Protein AF-A0A1E5G5D7-F1 (afdb_monomer_lite)

Structure (mmCIF, N/CA/C/O backbone):
data_AF-A0A1E5G5D7-F1
#
_entry.id   AF-A0A1E5G5D7-F1
#
loop_
_atom_site.group_PDB
_atom_site.id
_atom_site.type_symbol
_atom_site.label_atom_id
_atom_site.label_alt_id
_atom_site.label_comp_id
_atom_site.label_asym_id
_atom_site.label_entity_id
_atom_site.label_seq_id
_atom_site.pdbx_PDB_ins_code
_atom_site.Cartn_x
_atom_site.Cartn_y
_atom_site.Cartn_z
_atom_site.occupancy
_atom_site.B_iso_or_equiv
_atom_site.auth_seq_id
_atom_site.auth_comp_id
_atom_site.auth_asym_id
_atom_site.auth_atom_id
_atom_site.pdbx_PDB_model_num
ATOM 1 N N . MET A 1 1 ? 44.775 20.671 -14.221 1.00 39.81 1 MET A N 1
ATOM 2 C CA . MET A 1 1 ? 43.773 19.790 -13.582 1.00 39.81 1 MET A CA 1
ATOM 3 C C . MET A 1 1 ? 43.757 18.475 -14.358 1.00 39.81 1 MET A C 1
ATOM 5 O O . MET A 1 1 ? 43.140 18.410 -15.409 1.00 39.81 1 MET A O 1
ATOM 9 N N . ASN A 1 2 ? 44.552 17.483 -13.936 1.00 41.94 2 ASN A N 1
ATOM 10 C CA . ASN A 1 2 ? 44.702 16.217 -14.667 1.00 41.94 2 ASN A CA 1
ATOM 11 C C . ASN A 1 2 ? 43.523 15.296 -14.350 1.00 41.94 2 ASN A C 1
ATOM 13 O O . ASN A 1 2 ? 43.434 14.742 -13.256 1.00 41.94 2 ASN A O 1
ATOM 17 N N . MET A 1 3 ? 42.621 15.145 -15.315 1.00 48.69 3 MET A N 1
ATOM 18 C CA . MET A 1 3 ? 41.513 14.203 -15.243 1.00 48.69 3 MET A CA 1
ATOM 19 C C . MET A 1 3 ? 42.092 12.781 -15.326 1.00 48.69 3 MET A C 1
ATOM 21 O O . MET A 1 3 ? 42.521 12.341 -16.391 1.00 48.69 3 MET A O 1
ATOM 25 N N . LYS A 1 4 ? 42.181 12.068 -14.193 1.00 53.34 4 LYS A N 1
ATOM 26 C CA . LYS A 1 4 ? 42.566 10.646 -14.167 1.00 53.34 4 LYS A CA 1
ATOM 27 C C . LYS A 1 4 ? 41.433 9.831 -14.788 1.00 53.34 4 LYS A C 1
ATOM 29 O O . LYS A 1 4 ? 40.500 9.424 -14.103 1.00 53.34 4 LYS A O 1
ATOM 34 N N . ILE A 1 5 ? 41.513 9.615 -16.096 1.00 64.38 5 ILE A N 1
ATOM 35 C CA . ILE A 1 5 ? 40.610 8.720 -16.819 1.00 64.38 5 ILE A CA 1
ATOM 36 C C . ILE A 1 5 ? 40.886 7.296 -16.323 1.00 64.38 5 ILE A C 1
ATOM 38 O O . ILE A 1 5 ? 42.022 6.819 -16.364 1.00 64.38 5 ILE A O 1
ATOM 42 N N . SER A 1 6 ? 39.858 6.631 -15.795 1.00 74.31 6 SER A N 1
ATOM 43 C CA . SER A 1 6 ? 39.990 5.265 -15.286 1.00 74.31 6 SER A CA 1
ATOM 44 C C . SER A 1 6 ? 40.328 4.302 -16.432 1.00 74.31 6 SER A C 1
ATOM 46 O O . SER A 1 6 ? 39.871 4.488 -17.562 1.00 74.31 6 SER A O 1
ATOM 48 N N . ARG A 1 7 ? 41.108 3.246 -16.163 1.00 74.69 7 ARG A N 1
ATOM 49 C CA . ARG A 1 7 ? 41.471 2.238 -17.181 1.00 74.69 7 ARG A CA 1
ATOM 50 C C . ARG A 1 7 ? 40.237 1.649 -17.878 1.00 74.69 7 ARG A C 1
ATOM 52 O O . ARG A 1 7 ? 40.261 1.469 -19.088 1.00 74.69 7 ARG A O 1
ATOM 59 N N . HIS A 1 8 ? 39.140 1.441 -17.148 1.00 70.50 8 HIS A N 1
ATOM 60 C CA . HIS A 1 8 ? 37.871 0.957 -17.702 1.00 70.50 8 HIS A CA 1
ATOM 61 C C . HIS A 1 8 ? 37.238 1.939 -18.696 1.00 70.50 8 HIS A C 1
ATOM 63 O O . HIS A 1 8 ? 36.702 1.515 -19.716 1.00 70.50 8 HIS A O 1
ATOM 69 N N . THR A 1 9 ? 37.360 3.244 -18.448 1.00 73.88 9 THR A N 1
ATOM 70 C CA . THR A 1 9 ? 36.893 4.291 -19.367 1.00 73.88 9 THR A CA 1
ATOM 71 C C . THR A 1 9 ? 37.724 4.315 -20.652 1.00 73.88 9 THR A C 1
ATOM 73 O O . THR A 1 9 ? 37.160 4.442 -21.734 1.00 73.88 9 THR A O 1
ATOM 76 N N . VAL A 1 10 ? 39.048 4.129 -20.558 1.00 81.00 10 VAL A N 1
ATOM 77 C CA . VAL A 1 10 ? 39.929 4.045 -21.739 1.00 81.00 10 VAL A CA 1
ATOM 78 C C . VAL A 1 10 ? 39.590 2.822 -22.590 1.00 81.00 10 VAL A C 1
ATOM 80 O O . VAL A 1 10 ? 39.447 2.956 -23.803 1.00 81.00 10 VAL A O 1
ATOM 83 N N . TYR A 1 11 ? 39.412 1.651 -21.967 1.00 78.25 11 TYR A N 1
ATOM 84 C CA . TYR A 1 11 ? 39.031 0.440 -22.695 1.00 78.25 11 TYR A CA 1
ATOM 85 C C . TYR A 1 11 ? 37.680 0.605 -23.387 1.00 78.25 11 TYR A C 1
ATOM 87 O O . TYR A 1 11 ? 37.593 0.325 -24.571 1.00 78.25 11 TYR A O 1
ATOM 95 N N . PHE A 1 12 ? 36.667 1.136 -22.701 1.00 74.38 12 PHE A N 1
ATOM 96 C CA . PHE A 1 12 ? 35.344 1.367 -23.284 1.00 74.38 12 PHE A CA 1
ATOM 97 C C . PHE A 1 12 ? 35.378 2.307 -24.502 1.00 74.38 12 PHE A C 1
ATOM 99 O O . PHE A 1 12 ? 34.800 1.993 -25.542 1.00 74.38 12 PHE A O 1
ATOM 106 N N . ILE A 1 13 ? 36.106 3.427 -24.403 1.00 78.81 13 ILE A N 1
ATOM 107 C CA . ILE A 1 13 ? 36.279 4.374 -25.517 1.00 78.81 13 ILE A CA 1
ATOM 108 C C . ILE A 1 13 ? 37.005 3.703 -26.691 1.00 78.81 13 ILE A C 1
ATOM 110 O O . ILE A 1 13 ? 36.590 3.862 -27.838 1.00 78.81 13 ILE A O 1
ATOM 114 N N . ALA A 1 14 ? 38.054 2.921 -26.420 1.00 83.44 14 ALA A N 1
ATOM 115 C CA . ALA A 1 14 ? 38.781 2.193 -27.455 1.00 83.44 14 ALA A CA 1
ATOM 116 C C . ALA A 1 14 ? 37.883 1.175 -28.181 1.00 83.44 14 ALA A C 1
ATOM 118 O O . ALA A 1 14 ? 37.929 1.099 -29.408 1.00 83.44 14 ALA A O 1
ATOM 119 N N . THR A 1 15 ? 37.016 0.449 -27.466 1.00 78.44 15 THR A N 1
ATOM 120 C CA . THR A 1 15 ? 36.079 -0.502 -28.087 1.00 78.44 15 THR A CA 1
ATOM 121 C C . THR A 1 15 ? 35.075 0.199 -29.002 1.00 78.44 15 THR A C 1
ATOM 123 O O . THR A 1 15 ? 34.799 -0.292 -30.095 1.00 78.44 15 THR A O 1
ATOM 126 N N . ILE A 1 16 ? 34.559 1.365 -28.591 1.00 77.69 16 ILE A N 1
ATOM 127 C CA . ILE A 1 16 ? 33.643 2.170 -29.414 1.00 77.69 16 ILE A CA 1
ATOM 128 C C . ILE A 1 16 ? 34.343 2.654 -30.688 1.00 77.69 16 ILE A C 1
ATOM 130 O O . ILE A 1 16 ? 33.783 2.533 -31.776 1.00 77.69 16 ILE A O 1
ATOM 134 N N . LEU A 1 17 ? 35.576 3.158 -30.577 1.00 81.56 17 LEU A N 1
ATOM 135 C CA . LEU A 1 17 ? 36.346 3.626 -31.734 1.00 81.56 17 LEU A CA 1
ATOM 136 C C . LEU A 1 17 ? 36.628 2.500 -32.738 1.00 81.56 17 LEU A C 1
ATOM 138 O O . LEU A 1 17 ? 36.523 2.718 -33.944 1.00 81.56 17 LEU A O 1
ATOM 142 N N . VAL A 1 18 ? 36.926 1.292 -32.253 1.00 84.81 18 VAL A N 1
ATOM 143 C CA . VAL A 1 18 ? 37.121 0.108 -33.104 1.00 84.81 18 VAL A CA 1
ATOM 144 C C . VAL A 1 18 ? 35.822 -0.291 -33.810 1.00 84.81 18 VAL A C 1
ATOM 146 O O . VAL A 1 18 ? 35.844 -0.546 -35.010 1.00 84.81 18 VAL A O 1
ATOM 149 N N . LEU A 1 19 ? 34.683 -0.282 -33.112 1.00 78.62 19 LEU A N 1
ATOM 150 C CA . LEU A 1 19 ? 33.368 -0.552 -33.711 1.00 78.62 19 LEU A CA 1
ATOM 151 C C . LEU A 1 19 ? 33.022 0.450 -34.820 1.00 78.62 19 LEU A C 1
ATOM 153 O O . LEU A 1 19 ? 32.600 0.046 -35.902 1.00 78.62 19 LEU A O 1
ATOM 157 N N . ILE A 1 20 ? 33.255 1.743 -34.584 1.00 80.12 20 ILE A N 1
ATOM 158 C CA . ILE A 1 20 ? 33.035 2.794 -35.588 1.00 80.12 20 ILE A CA 1
ATOM 159 C C . ILE A 1 20 ? 33.950 2.583 -36.802 1.00 80.12 20 ILE A C 1
ATOM 161 O O . ILE A 1 20 ? 33.486 2.664 -37.938 1.00 80.12 20 ILE A O 1
ATOM 165 N N . ALA A 1 21 ? 35.231 2.265 -36.585 1.00 81.06 21 ALA A N 1
ATOM 166 C CA . ALA A 1 21 ? 36.174 1.999 -37.670 1.00 81.06 21 ALA A CA 1
ATOM 167 C C . ALA A 1 21 ? 35.762 0.782 -38.517 1.00 81.06 21 ALA A C 1
ATOM 169 O O . ALA A 1 21 ? 35.840 0.843 -39.741 1.00 81.06 21 ALA A O 1
ATOM 170 N N . ILE A 1 22 ? 35.267 -0.290 -37.889 1.00 80.06 22 ILE A N 1
ATOM 171 C CA . ILE A 1 22 ? 34.754 -1.480 -38.588 1.00 80.06 22 ILE A CA 1
ATOM 172 C C . ILE A 1 22 ? 33.538 -1.125 -39.454 1.00 80.06 22 ILE A C 1
ATOM 174 O O . ILE A 1 22 ? 33.475 -1.544 -40.607 1.00 80.06 22 ILE A O 1
ATOM 178 N N . ILE A 1 23 ? 32.603 -0.320 -38.938 1.00 73.69 23 ILE A N 1
ATOM 179 C CA . ILE A 1 23 ? 31.417 0.127 -39.690 1.00 73.69 23 ILE A CA 1
ATOM 180 C C . ILE A 1 23 ? 31.827 0.983 -40.899 1.00 73.69 23 ILE A C 1
ATOM 182 O O . ILE A 1 23 ? 31.313 0.789 -42.000 1.00 73.69 23 ILE A O 1
ATOM 186 N N . LEU A 1 24 ? 32.781 1.904 -40.721 1.00 77.00 24 LEU A N 1
ATOM 187 C CA . LEU A 1 24 ? 33.292 2.745 -41.809 1.00 77.00 24 LEU A CA 1
ATOM 188 C C . LEU A 1 24 ? 34.036 1.928 -42.874 1.00 77.00 24 LEU A C 1
ATOM 190 O O . LEU A 1 24 ? 33.841 2.163 -44.063 1.00 77.00 24 LEU A O 1
ATOM 194 N N . LEU A 1 25 ? 34.850 0.951 -42.466 1.00 76.88 25 LEU A N 1
ATOM 195 C CA . LEU A 1 25 ? 35.544 0.049 -43.389 1.00 76.88 25 LEU A CA 1
ATOM 196 C C . LEU A 1 25 ? 34.564 -0.837 -44.162 1.00 76.88 25 LEU A C 1
ATOM 198 O O . LEU A 1 25 ? 34.729 -1.015 -45.367 1.00 76.88 25 LEU A O 1
ATOM 202 N N . ALA A 1 26 ? 33.516 -1.337 -43.502 1.00 71.69 26 ALA A N 1
ATOM 203 C CA . ALA A 1 26 ? 32.460 -2.089 -44.167 1.00 71.69 26 ALA A CA 1
ATOM 204 C C . ALA A 1 26 ? 31.761 -1.236 -45.239 1.00 71.69 26 ALA A C 1
ATOM 206 O O . ALA A 1 26 ? 31.558 -1.703 -46.354 1.00 71.69 26 ALA A O 1
ATOM 207 N N . LYS A 1 27 ? 31.491 0.041 -44.953 1.00 71.25 27 LYS A N 1
ATOM 208 C CA . LYS A 1 27 ? 30.897 0.967 -45.927 1.00 71.25 27 LYS A CA 1
ATOM 209 C C . LYS A 1 27 ? 31.791 1.237 -47.148 1.00 71.25 27 LYS A C 1
ATOM 211 O O . LYS A 1 27 ? 31.280 1.526 -48.219 1.00 71.25 27 LYS A O 1
ATOM 216 N N . ILE A 1 28 ? 33.117 1.171 -46.998 1.00 76.56 28 ILE A N 1
ATOM 217 C CA . ILE A 1 28 ? 34.070 1.403 -48.100 1.00 76.56 28 ILE A CA 1
ATOM 218 C C . ILE A 1 28 ? 34.234 0.158 -48.987 1.00 76.56 28 ILE A C 1
ATOM 220 O O . ILE A 1 28 ? 34.530 0.287 -50.173 1.00 76.56 28 ILE A O 1
ATOM 224 N N . HIS A 1 29 ? 34.105 -1.046 -48.423 1.00 74.88 29 HIS A N 1
ATOM 225 C CA . HIS A 1 29 ? 34.376 -2.304 -49.133 1.00 74.88 29 HIS A CA 1
ATOM 226 C C . HIS A 1 29 ? 33.138 -3.062 -49.616 1.00 74.88 29 HIS A C 1
ATOM 228 O O . HIS A 1 29 ? 33.273 -3.902 -50.504 1.00 74.88 29 HIS A O 1
ATOM 234 N N . PHE A 1 30 ? 31.958 -2.797 -49.058 1.00 69.44 30 PHE A N 1
ATOM 235 C CA . PHE A 1 30 ? 30.717 -3.453 -49.460 1.00 69.44 30 PHE A CA 1
ATOM 236 C C . PHE A 1 30 ? 29.830 -2.520 -50.293 1.00 69.44 30 PHE A C 1
ATOM 238 O O . PHE A 1 30 ? 29.808 -1.315 -50.063 1.00 69.44 30 PHE A O 1
ATOM 245 N N . ASP A 1 31 ? 29.096 -3.097 -51.249 1.00 73.00 31 ASP A N 1
ATOM 246 C CA . ASP A 1 31 ? 28.125 -2.395 -52.100 1.00 73.00 31 ASP A CA 1
ATOM 247 C C . ASP A 1 31 ? 27.044 -1.689 -51.255 1.00 73.00 31 ASP A C 1
ATOM 249 O O . ASP A 1 31 ? 26.727 -2.143 -50.146 1.00 73.00 31 ASP A O 1
ATOM 253 N N . ASP A 1 32 ? 26.448 -0.611 -51.775 1.00 73.25 32 ASP A N 1
ATOM 254 C CA . ASP A 1 32 ? 25.523 0.264 -51.031 1.00 73.25 32 ASP A CA 1
ATOM 255 C C . ASP A 1 32 ? 24.367 -0.534 -50.396 1.00 73.25 32 ASP A C 1
ATOM 257 O O . ASP A 1 32 ? 23.967 -0.280 -49.258 1.00 73.25 32 ASP A O 1
ATOM 261 N N . THR A 1 33 ? 23.912 -1.592 -51.078 1.00 73.31 33 THR A N 1
ATOM 262 C CA . THR A 1 33 ? 22.857 -2.502 -50.596 1.00 73.31 33 THR A CA 1
ATOM 263 C C . THR A 1 33 ? 23.262 -3.279 -49.336 1.00 73.31 33 THR A C 1
ATOM 265 O O . THR A 1 33 ? 22.456 -3.468 -48.423 1.00 73.31 33 THR A O 1
ATOM 268 N N . ILE A 1 34 ? 24.515 -3.732 -49.244 1.00 75.69 34 ILE A N 1
ATOM 269 C CA . ILE A 1 34 ? 25.013 -4.478 -48.079 1.00 75.69 34 ILE A CA 1
ATOM 270 C C . ILE A 1 34 ? 25.221 -3.523 -46.898 1.00 75.69 34 ILE A C 1
ATOM 272 O O . ILE A 1 34 ? 24.909 -3.879 -45.759 1.00 75.69 34 ILE A O 1
ATOM 276 N N . SER A 1 35 ? 25.694 -2.299 -47.156 1.00 73.75 35 SER A N 1
ATOM 277 C CA . SER A 1 35 ? 25.827 -1.271 -46.118 1.00 73.75 35 SER A CA 1
ATOM 278 C C . SER A 1 35 ? 24.465 -0.840 -45.555 1.00 73.75 35 SER A C 1
ATOM 280 O O . SER A 1 35 ? 24.339 -0.618 -44.345 1.00 73.75 35 SER A O 1
ATOM 282 N N . GLU A 1 36 ? 23.440 -0.722 -46.400 1.00 79.00 36 GLU A N 1
ATOM 283 C CA . GLU A 1 36 ? 22.074 -0.393 -45.982 1.00 79.00 36 GLU A CA 1
ATOM 284 C C . GLU A 1 36 ? 21.475 -1.517 -45.129 1.00 79.00 36 GLU A C 1
ATOM 286 O O . GLU A 1 36 ? 20.994 -1.275 -44.019 1.00 79.00 36 GLU A O 1
ATOM 291 N N . LEU A 1 37 ? 21.614 -2.768 -45.576 1.00 78.69 37 LEU A N 1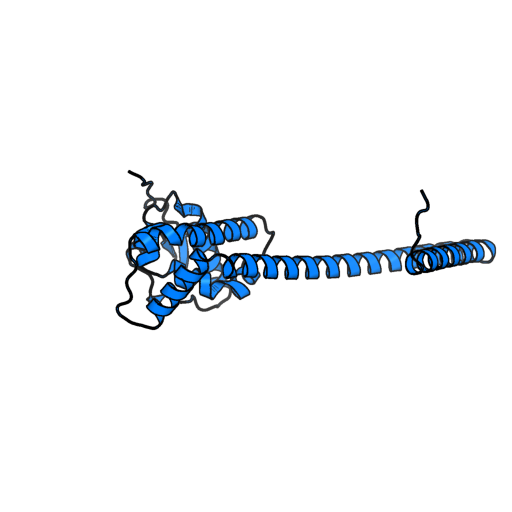
ATOM 292 C CA . LEU A 1 37 ? 21.171 -3.940 -44.824 1.00 78.69 37 LEU A CA 1
ATOM 293 C C . LEU A 1 37 ? 21.885 -4.056 -43.465 1.00 78.69 37 LEU A C 1
ATOM 295 O O . LEU A 1 37 ? 21.241 -4.316 -42.447 1.00 78.69 37 LEU A O 1
ATOM 299 N N . ALA A 1 38 ? 23.193 -3.785 -43.411 1.00 76.56 38 ALA A N 1
ATOM 300 C CA . ALA A 1 38 ? 23.955 -3.745 -42.162 1.00 76.56 38 ALA A CA 1
ATOM 301 C C . ALA A 1 38 ? 23.475 -2.631 -41.214 1.00 76.56 38 ALA A C 1
ATOM 303 O O . ALA A 1 38 ? 23.397 -2.837 -39.999 1.00 76.56 38 ALA A O 1
ATOM 304 N N . THR A 1 39 ? 23.107 -1.467 -41.755 1.00 82.25 39 THR A N 1
ATOM 305 C CA . THR A 1 39 ? 22.564 -0.344 -40.975 1.00 82.25 39 THR A CA 1
ATOM 306 C C . THR A 1 39 ? 21.209 -0.701 -40.370 1.00 82.25 39 THR A C 1
ATOM 308 O O . THR A 1 39 ? 21.000 -0.500 -39.173 1.00 82.25 39 THR A O 1
ATOM 311 N N . ILE A 1 40 ? 20.317 -1.298 -41.165 1.00 82.94 40 ILE A N 1
ATOM 312 C CA . ILE A 1 40 ? 18.995 -1.748 -40.714 1.00 82.94 40 ILE A CA 1
ATOM 313 C C . ILE A 1 40 ? 19.135 -2.805 -39.615 1.00 82.94 40 ILE A C 1
ATOM 315 O O . ILE A 1 40 ? 18.512 -2.682 -38.561 1.00 82.94 40 ILE A O 1
ATOM 319 N N . LEU A 1 41 ? 19.992 -3.812 -39.816 1.00 77.50 41 LEU A N 1
ATOM 320 C CA . LEU A 1 41 ? 20.250 -4.837 -38.803 1.00 77.50 41 LEU A CA 1
ATOM 321 C C . LEU A 1 41 ? 20.792 -4.220 -37.511 1.00 77.50 41 LEU A C 1
ATOM 323 O O . LEU A 1 41 ? 20.306 -4.541 -36.428 1.00 77.50 41 LEU A O 1
ATOM 327 N N . THR A 1 42 ? 21.745 -3.292 -37.613 1.00 83.75 42 THR A N 1
ATOM 328 C CA . THR A 1 42 ? 22.311 -2.595 -36.449 1.00 83.75 42 THR A CA 1
ATOM 329 C C . THR A 1 42 ? 21.243 -1.804 -35.694 1.00 83.75 42 THR A C 1
ATOM 331 O O . THR A 1 42 ? 21.182 -1.878 -34.467 1.00 83.75 42 THR A O 1
ATOM 334 N N . ALA A 1 43 ? 20.362 -1.094 -36.403 1.00 85.94 43 ALA A N 1
ATOM 335 C CA . ALA A 1 43 ? 19.254 -0.357 -35.800 1.00 85.94 43 ALA A CA 1
ATOM 336 C C . ALA A 1 43 ? 18.252 -1.288 -35.094 1.00 85.94 43 ALA A C 1
ATOM 338 O O . ALA A 1 43 ? 17.810 -0.982 -33.987 1.00 85.94 43 ALA A O 1
ATOM 339 N N . LEU A 1 44 ? 17.942 -2.450 -35.681 1.00 84.44 44 LEU A N 1
ATOM 340 C CA . LEU A 1 44 ? 17.093 -3.467 -35.052 1.00 84.44 44 LEU A CA 1
ATOM 341 C C . LEU A 1 44 ? 17.731 -4.028 -33.777 1.00 84.44 44 LEU A C 1
ATOM 343 O O . LEU A 1 44 ? 17.071 -4.090 -32.739 1.00 84.44 44 LEU A O 1
ATOM 347 N N . PHE A 1 45 ? 19.018 -4.382 -33.821 1.00 83.75 45 PHE A N 1
ATOM 348 C CA . PHE A 1 45 ? 19.747 -4.842 -32.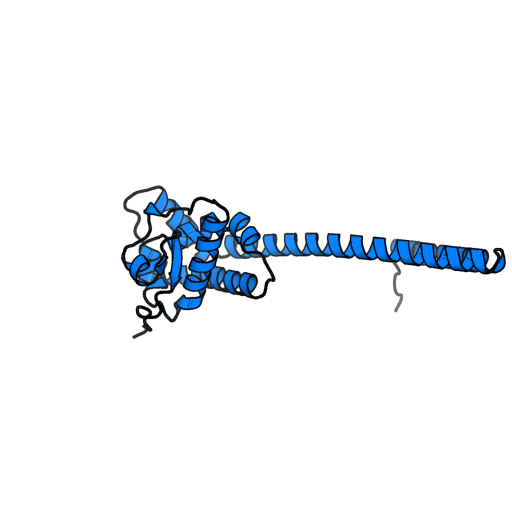638 1.00 83.75 45 PHE A CA 1
ATOM 349 C C . PHE A 1 45 ? 19.793 -3.774 -31.543 1.00 83.75 45 PHE A C 1
ATOM 351 O O . PHE A 1 45 ? 19.555 -4.090 -30.377 1.00 83.75 45 PHE A O 1
ATOM 358 N N . ALA A 1 46 ? 20.032 -2.511 -31.905 1.00 85.50 46 ALA A N 1
ATOM 359 C CA . ALA A 1 46 ? 19.996 -1.396 -30.966 1.00 85.50 46 ALA A CA 1
ATOM 360 C C . ALA A 1 46 ? 18.601 -1.227 -30.342 1.00 85.50 46 ALA A C 1
ATOM 362 O O . ALA A 1 46 ? 18.491 -1.089 -29.125 1.00 85.50 46 ALA A O 1
ATOM 363 N N . GLY A 1 47 ? 17.534 -1.313 -31.141 1.00 89.94 47 GLY A N 1
ATOM 364 C CA . GLY A 1 47 ? 16.154 -1.247 -30.657 1.00 89.94 47 GLY A CA 1
ATOM 365 C C . GLY A 1 47 ? 15.818 -2.363 -29.664 1.00 89.94 47 GLY A C 1
ATOM 366 O O . GLY A 1 47 ? 15.279 -2.094 -28.590 1.00 89.94 47 GLY A O 1
ATOM 367 N N . VAL A 1 48 ? 16.201 -3.608 -29.971 1.00 89.75 48 VAL A N 1
ATOM 368 C CA . VAL A 1 48 ? 16.020 -4.756 -29.064 1.00 89.75 48 VAL A CA 1
ATOM 369 C C . VAL A 1 48 ? 16.826 -4.578 -27.774 1.00 89.75 48 VAL A C 1
ATOM 371 O O . VAL A 1 48 ? 16.306 -4.836 -26.687 1.00 89.75 48 VAL A O 1
ATOM 374 N N . ALA A 1 49 ? 18.071 -4.104 -27.870 1.00 88.94 49 ALA A N 1
ATOM 375 C CA . ALA A 1 49 ? 18.917 -3.848 -26.708 1.00 88.94 49 ALA A CA 1
ATOM 376 C C . ALA A 1 49 ? 18.327 -2.759 -25.796 1.00 88.94 49 ALA A C 1
ATOM 378 O O . ALA A 1 49 ? 18.259 -2.957 -24.584 1.00 88.94 49 ALA A O 1
ATOM 379 N N . ILE A 1 50 ? 17.838 -1.652 -26.368 1.00 92.62 50 ILE A N 1
ATOM 380 C CA . ILE A 1 50 ? 17.160 -0.580 -25.622 1.00 92.62 50 ILE A CA 1
ATOM 381 C C . ILE A 1 50 ? 15.897 -1.117 -24.951 1.00 92.62 50 ILE A C 1
ATOM 383 O O . ILE A 1 50 ? 15.681 -0.865 -23.769 1.00 92.62 50 ILE A O 1
ATOM 387 N N . PHE A 1 51 ? 15.081 -1.900 -25.659 1.00 89.56 51 PHE A N 1
ATOM 388 C CA . PHE A 1 51 ? 13.878 -2.495 -25.078 1.00 89.56 51 PHE A CA 1
ATOM 389 C C . PHE A 1 51 ? 14.203 -3.415 -23.891 1.00 89.56 51 PHE A C 1
ATOM 391 O O . PHE A 1 51 ? 13.550 -3.350 -22.847 1.00 89.56 51 PHE A O 1
ATOM 398 N N . TYR A 1 52 ? 15.238 -4.248 -24.020 1.00 89.25 52 TYR A N 1
ATOM 399 C CA . TYR A 1 52 ? 15.703 -5.104 -22.931 1.00 89.25 52 TYR A CA 1
ATOM 400 C C . TYR A 1 52 ? 16.211 -4.287 -21.735 1.00 89.25 52 TYR A C 1
ATOM 402 O O . TYR A 1 52 ? 15.864 -4.591 -20.591 1.00 89.25 52 TYR A O 1
ATOM 410 N N . GLN A 1 53 ? 16.982 -3.228 -21.998 1.00 88.50 53 GLN A N 1
ATOM 411 C CA . GLN A 1 53 ? 17.485 -2.311 -20.979 1.00 88.50 53 GLN A CA 1
ATOM 412 C C . GLN A 1 53 ? 16.331 -1.626 -20.232 1.00 88.50 53 GLN A C 1
ATOM 414 O O . GLN A 1 53 ? 16.273 -1.715 -19.011 1.00 88.50 53 GLN A O 1
ATOM 419 N N . LEU A 1 54 ? 15.349 -1.071 -20.950 1.00 89.31 54 LEU A N 1
ATOM 420 C CA . LEU A 1 54 ? 14.157 -0.452 -20.357 1.00 89.31 54 LEU A CA 1
ATOM 421 C C . LEU A 1 54 ? 13.369 -1.433 -19.485 1.00 89.31 54 LEU A C 1
ATOM 423 O O . LEU A 1 54 ? 12.934 -1.087 -18.389 1.00 89.31 54 LEU A O 1
ATOM 427 N N . ARG A 1 55 ? 13.200 -2.681 -19.939 1.00 84.94 55 ARG A N 1
ATOM 428 C CA . ARG A 1 55 ? 12.518 -3.715 -19.151 1.00 84.94 55 ARG A CA 1
ATOM 429 C C . ARG A 1 55 ? 13.276 -4.041 -17.864 1.00 84.94 55 ARG A C 1
ATOM 431 O O . ARG A 1 55 ? 12.645 -4.242 -16.826 1.00 84.94 55 ARG A O 1
ATOM 438 N N . LYS A 1 56 ? 14.605 -4.128 -17.931 1.00 85.69 56 LYS A N 1
ATOM 439 C CA . LYS A 1 56 ? 15.457 -4.379 -16.765 1.00 85.69 56 LYS A CA 1
ATOM 440 C C . LYS A 1 56 ? 15.401 -3.210 -15.783 1.00 85.69 56 LYS A C 1
ATOM 442 O O . LYS A 1 56 ? 15.203 -3.447 -14.594 1.00 85.69 56 LYS A O 1
ATOM 447 N N . ASP A 1 57 ? 15.518 -1.983 -16.278 1.00 83.69 57 ASP A N 1
ATOM 448 C CA . ASP A 1 57 ? 15.467 -0.771 -15.459 1.00 83.69 57 ASP A CA 1
ATOM 449 C C . ASP A 1 57 ? 14.105 -0.651 -14.766 1.00 83.69 57 ASP A C 1
ATOM 451 O O . ASP A 1 57 ? 14.045 -0.443 -13.559 1.00 83.69 57 ASP A O 1
ATOM 455 N N . TYR A 1 58 ? 13.012 -0.946 -15.477 1.00 82.38 58 TYR A N 1
ATOM 456 C CA . TYR A 1 58 ? 11.675 -1.024 -14.887 1.00 82.38 58 TYR A CA 1
ATOM 457 C C . TYR A 1 58 ? 11.583 -2.047 -13.740 1.00 82.38 58 TYR A C 1
ATOM 459 O O . TYR A 1 58 ? 11.004 -1.763 -12.690 1.00 82.38 58 TYR A O 1
ATOM 467 N N . GLN A 1 59 ? 12.153 -3.247 -13.909 1.00 80.75 59 GLN A N 1
ATOM 468 C CA . GLN A 1 59 ? 12.167 -4.257 -12.844 1.00 80.75 59 GLN A CA 1
ATOM 469 C C . GLN A 1 59 ? 13.006 -3.822 -11.639 1.00 80.75 59 GLN A C 1
ATOM 471 O O . GLN A 1 59 ? 12.593 -4.066 -10.504 1.00 80.75 59 GLN A O 1
ATOM 476 N N . LEU A 1 60 ? 14.152 -3.178 -11.877 1.00 78.62 60 LEU A N 1
ATOM 477 C CA . LEU A 1 60 ? 15.015 -2.665 -10.819 1.00 78.62 60 LEU A CA 1
ATOM 478 C C . LEU A 1 60 ? 14.309 -1.561 -10.026 1.00 78.62 60 LEU A C 1
ATOM 480 O O . LEU A 1 60 ? 14.186 -1.688 -8.812 1.00 78.62 60 LEU A O 1
ATOM 484 N N . SER A 1 61 ? 13.746 -0.558 -10.704 1.00 79.88 61 SER A N 1
ATOM 485 C CA . SER A 1 61 ? 12.990 0.516 -10.052 1.00 79.88 61 SER A CA 1
ATOM 486 C C . SER A 1 61 ? 11.802 -0.022 -9.256 1.00 79.88 61 SER A C 1
ATOM 488 O O . SER A 1 61 ? 11.532 0.444 -8.152 1.00 79.88 61 SER A O 1
ATOM 490 N N . LYS A 1 62 ? 11.115 -1.060 -9.757 1.00 79.31 62 LYS A N 1
ATOM 491 C CA . LYS A 1 62 ? 10.049 -1.735 -9.004 1.00 79.31 62 LYS A CA 1
ATOM 492 C C . LYS A 1 62 ? 10.578 -2.393 -7.726 1.00 79.31 62 LYS A C 1
ATOM 494 O O . LYS A 1 62 ? 9.926 -2.303 -6.689 1.00 79.31 62 LYS A O 1
ATOM 499 N N . ALA A 1 63 ? 11.725 -3.067 -7.785 1.00 81.88 63 ALA A N 1
ATOM 500 C CA . ALA A 1 63 ? 12.332 -3.704 -6.618 1.00 81.88 63 ALA A CA 1
ATOM 501 C C . ALA A 1 63 ? 12.804 -2.673 -5.580 1.00 81.88 63 ALA A C 1
ATOM 503 O O . ALA A 1 63 ? 12.521 -2.836 -4.395 1.00 81.88 63 ALA A O 1
ATOM 504 N N . GLU A 1 64 ? 13.454 -1.595 -6.024 1.00 82.19 64 GLU A N 1
ATOM 505 C CA . GLU A 1 64 ? 13.884 -0.478 -5.173 1.00 82.19 64 GLU A CA 1
ATOM 506 C C . GLU A 1 64 ? 12.697 0.204 -4.495 1.00 82.19 64 GLU A C 1
ATOM 508 O O . GLU A 1 64 ? 12.744 0.480 -3.299 1.00 82.19 64 GLU A O 1
ATOM 513 N N . PHE A 1 65 ? 11.604 0.403 -5.228 1.00 79.56 65 PHE A N 1
ATOM 514 C CA . PHE A 1 65 ? 10.374 0.964 -4.688 1.00 79.56 65 PHE A CA 1
ATOM 515 C C . PHE A 1 65 ? 9.716 0.047 -3.638 1.00 79.56 65 PHE A C 1
ATOM 517 O O . PHE A 1 65 ? 9.287 0.500 -2.580 1.00 79.56 65 PHE A O 1
ATOM 524 N N . ILE A 1 66 ? 9.657 -1.266 -3.887 1.00 82.44 66 ILE A N 1
ATOM 525 C CA . ILE A 1 66 ? 9.152 -2.233 -2.896 1.00 82.44 66 ILE A CA 1
ATOM 526 C C . ILE A 1 66 ? 10.029 -2.222 -1.640 1.00 82.44 66 ILE A C 1
ATOM 528 O O . ILE A 1 66 ? 9.511 -2.244 -0.520 1.00 82.44 66 ILE A O 1
ATOM 532 N N . TYR A 1 67 ? 11.349 -2.190 -1.829 1.00 83.81 67 TYR A N 1
ATOM 533 C CA . TYR A 1 67 ? 12.303 -2.112 -0.735 1.00 83.81 67 TYR A CA 1
ATOM 534 C C . TYR A 1 67 ? 12.098 -0.832 0.075 1.00 83.81 67 TYR A C 1
ATOM 536 O O . TYR A 1 67 ? 11.949 -0.924 1.288 1.00 83.81 67 TYR A O 1
ATOM 544 N N . SER A 1 68 ? 12.001 0.333 -0.572 1.00 83.44 68 SER A N 1
ATOM 545 C CA . SER A 1 68 ? 11.818 1.616 0.113 1.00 83.44 68 SER A CA 1
ATOM 546 C C . SER A 1 68 ? 10.491 1.698 0.868 1.00 83.44 68 SER A C 1
ATOM 548 O O . SER A 1 68 ? 10.468 2.198 1.993 1.00 83.44 68 SER A O 1
ATOM 550 N N . LEU A 1 69 ? 9.399 1.143 0.327 1.00 83.00 69 LEU A N 1
ATOM 551 C CA . LEU A 1 69 ? 8.122 1.053 1.042 1.00 83.00 69 LEU A CA 1
ATOM 552 C C . LEU A 1 69 ? 8.223 0.189 2.299 1.00 83.00 69 LEU A C 1
ATOM 554 O O . LEU A 1 69 ? 7.679 0.552 3.345 1.00 83.00 69 LEU A O 1
ATOM 558 N N . ASN A 1 70 ? 8.875 -0.970 2.199 1.00 83.06 70 ASN A N 1
ATOM 559 C CA . ASN A 1 70 ? 9.039 -1.863 3.339 1.00 83.06 70 ASN A CA 1
ATOM 560 C C . ASN A 1 70 ? 10.016 -1.294 4.376 1.00 83.06 70 ASN A C 1
ATOM 562 O O . ASN A 1 70 ? 9.781 -1.442 5.573 1.00 83.06 70 ASN A O 1
ATOM 566 N N . ASP A 1 71 ? 11.086 -0.648 3.921 1.00 86.25 71 ASP A N 1
ATOM 567 C CA . ASP A 1 71 ? 12.055 0.058 4.755 1.00 86.25 71 ASP A CA 1
ATOM 568 C C . ASP A 1 71 ? 11.370 1.185 5.536 1.00 86.25 71 ASP A C 1
ATOM 570 O O . ASP A 1 71 ? 11.422 1.193 6.763 1.00 86.25 71 ASP A O 1
ATOM 574 N N . THR A 1 72 ? 10.589 2.030 4.854 1.00 84.25 72 THR A N 1
ATOM 575 C CA . THR A 1 72 ? 9.780 3.089 5.483 1.00 84.25 72 THR A CA 1
ATOM 576 C C . THR A 1 72 ? 8.843 2.523 6.551 1.00 84.25 72 THR A C 1
ATOM 578 O O . THR A 1 72 ? 8.767 3.051 7.659 1.00 84.25 72 THR A O 1
ATOM 581 N N . PHE A 1 73 ? 8.160 1.412 6.252 1.00 84.25 73 PHE A N 1
ATOM 582 C CA . PHE A 1 73 ? 7.259 0.764 7.208 1.00 84.25 73 PHE A CA 1
ATOM 583 C C . PHE A 1 73 ? 8.005 0.191 8.422 1.00 84.25 73 PHE A C 1
ATOM 585 O O . PHE A 1 73 ? 7.521 0.277 9.547 1.00 84.25 73 PHE A O 1
ATOM 592 N N . SER A 1 74 ? 9.165 -0.430 8.197 1.00 83.50 74 SER A N 1
ATOM 593 C CA . SER A 1 74 ? 9.905 -1.168 9.230 1.00 83.50 74 SER A CA 1
ATOM 594 C C . SER A 1 74 ? 10.765 -0.261 10.111 1.00 83.50 74 SER A C 1
ATOM 596 O O . SER A 1 74 ? 11.000 -0.587 11.272 1.00 83.50 74 SER A O 1
ATOM 598 N N . ASN A 1 75 ? 11.224 0.871 9.575 1.00 88.56 75 ASN A N 1
ATOM 599 C CA . ASN A 1 75 ? 12.067 1.829 10.289 1.00 88.56 75 ASN A CA 1
ATOM 600 C C . ASN A 1 75 ? 11.260 2.930 10.990 1.00 88.56 75 ASN A C 1
ATOM 602 O O . ASN A 1 75 ? 11.797 3.608 11.866 1.00 88.56 75 ASN A O 1
ATOM 606 N N . ASN A 1 76 ? 9.974 3.098 10.665 1.00 91.31 76 ASN A N 1
ATOM 607 C CA . ASN A 1 76 ? 9.092 3.949 11.455 1.00 91.31 76 ASN A CA 1
ATOM 608 C C . ASN A 1 76 ? 8.708 3.228 12.766 1.00 91.31 76 ASN A C 1
ATOM 610 O O . ASN A 1 76 ? 8.063 2.171 12.769 1.00 91.31 76 ASN A O 1
ATOM 614 N N . GLN A 1 77 ? 9.131 3.810 13.894 1.00 92.06 77 GLN A N 1
ATOM 615 C CA . GLN A 1 77 ? 8.927 3.244 15.228 1.00 92.06 77 GLN A CA 1
ATOM 616 C C . GLN A 1 77 ? 7.449 3.187 15.620 1.00 92.06 77 GLN A C 1
ATOM 618 O O . GLN A 1 77 ? 7.021 2.177 16.180 1.00 92.06 77 GLN A O 1
ATOM 623 N N . GLU A 1 78 ? 6.663 4.210 15.280 1.00 91.38 78 GLU A N 1
ATOM 624 C CA . GLU A 1 78 ? 5.234 4.266 15.595 1.00 91.38 78 GLU A CA 1
ATOM 625 C C . GLU A 1 78 ? 4.447 3.241 14.774 1.00 91.38 78 GLU A C 1
ATOM 627 O O . GLU A 1 78 ? 3.659 2.470 15.330 1.00 91.38 78 GLU A O 1
ATOM 632 N N . ILE A 1 79 ? 4.745 3.117 13.475 1.00 92.19 79 ILE A N 1
ATOM 633 C CA . ILE A 1 79 ? 4.159 2.078 12.615 1.00 92.19 79 ILE A CA 1
ATOM 634 C C . ILE A 1 79 ? 4.481 0.684 13.157 1.00 92.19 79 ILE A C 1
ATOM 636 O O . ILE A 1 79 ? 3.594 -0.169 13.265 1.00 92.19 79 ILE A O 1
ATOM 640 N N . THR A 1 80 ? 5.740 0.438 13.521 1.00 92.81 80 THR A N 1
ATOM 641 C CA . THR A 1 80 ? 6.177 -0.863 14.044 1.00 92.81 80 THR A CA 1
ATOM 642 C C . THR A 1 80 ? 5.519 -1.183 15.385 1.00 92.81 80 THR A C 1
ATOM 644 O O . THR A 1 80 ? 5.075 -2.317 15.598 1.00 92.81 80 THR A O 1
ATOM 647 N N . TYR A 1 81 ? 5.416 -0.192 16.272 1.00 94.94 81 TYR A N 1
ATOM 648 C CA . TYR A 1 81 ? 4.751 -0.304 17.565 1.00 94.94 81 TYR A CA 1
ATOM 649 C C . TYR A 1 81 ? 3.270 -0.671 17.400 1.00 94.94 81 TYR A C 1
ATOM 651 O O . TYR A 1 81 ? 2.824 -1.699 17.921 1.00 94.94 81 TYR A O 1
ATOM 659 N N . ILE A 1 82 ? 2.532 0.091 16.587 1.00 95.94 82 ILE A N 1
ATOM 660 C CA . ILE A 1 82 ? 1.118 -0.169 16.303 1.00 95.94 82 ILE A CA 1
ATOM 661 C C . ILE A 1 82 ? 0.936 -1.520 15.614 1.00 95.94 82 ILE A C 1
ATOM 663 O O . ILE A 1 82 ? 0.086 -2.309 16.026 1.00 95.94 82 ILE A O 1
ATOM 667 N N . TYR A 1 83 ? 1.772 -1.861 14.629 1.00 95.31 83 TYR A N 1
ATOM 668 C CA . TYR A 1 83 ? 1.689 -3.158 13.957 1.00 95.31 83 TYR A CA 1
ATOM 669 C C . TYR A 1 83 ? 1.896 -4.333 14.916 1.00 95.31 83 TYR A C 1
ATOM 671 O O . TYR A 1 83 ? 1.225 -5.362 14.803 1.00 95.31 83 TYR A O 1
ATOM 679 N N . LYS A 1 84 ? 2.832 -4.209 15.863 1.00 94.62 84 LYS A N 1
ATOM 680 C CA . LYS A 1 84 ? 3.047 -5.230 16.889 1.00 94.62 84 LYS A CA 1
ATOM 681 C C . LYS A 1 84 ? 1.805 -5.383 17.763 1.00 94.62 84 LYS A C 1
ATOM 683 O O . LYS A 1 84 ? 1.344 -6.509 17.934 1.00 94.62 84 LYS A O 1
ATOM 688 N N . LYS A 1 85 ? 1.229 -4.273 18.223 1.00 95.44 85 LYS A N 1
ATOM 689 C CA . LYS A 1 85 ? 0.032 -4.273 19.069 1.00 95.44 85 LYS A CA 1
ATOM 690 C C . LYS A 1 85 ? -1.205 -4.830 18.353 1.00 95.44 85 LYS A C 1
ATOM 692 O O . LYS A 1 85 ? -1.958 -5.598 18.941 1.00 95.44 85 LYS A O 1
ATOM 697 N N . LEU A 1 86 ? -1.373 -4.542 17.059 1.00 94.94 86 LEU A N 1
ATOM 698 C CA . LEU A 1 86 ? -2.428 -5.134 16.220 1.00 94.94 86 LEU A CA 1
ATOM 699 C C . LEU A 1 86 ? -2.307 -6.659 16.125 1.00 94.94 86 LEU A C 1
ATOM 701 O O . LEU A 1 86 ? -3.310 -7.364 16.217 1.00 94.94 86 LEU A O 1
ATOM 705 N N . LYS A 1 87 ? -1.084 -7.184 15.968 1.00 94.31 87 LYS A N 1
ATOM 706 C CA . LYS A 1 87 ? -0.848 -8.638 15.982 1.00 94.31 87 LYS A CA 1
ATOM 707 C C . LYS A 1 87 ? -1.145 -9.243 17.350 1.00 94.31 87 LYS A C 1
ATOM 709 O O . LYS A 1 87 ? -1.769 -10.293 17.412 1.00 94.31 87 LYS A O 1
ATOM 714 N N . GLU A 1 88 ? -0.736 -8.578 18.428 1.00 94.56 88 GLU A N 1
ATOM 715 C CA . GLU A 1 88 ? -1.033 -9.032 19.789 1.00 94.56 88 GLU A CA 1
ATOM 716 C C . GLU A 1 88 ? -2.541 -9.081 20.049 1.00 94.56 88 GLU A C 1
ATOM 718 O O . GLU A 1 88 ? -3.009 -10.072 20.596 1.00 94.56 88 GLU A O 1
ATOM 723 N N . TYR A 1 89 ? -3.298 -8.082 19.588 1.00 92.81 89 TYR A N 1
ATOM 724 C CA . TYR A 1 89 ? -4.761 -8.075 19.659 1.00 92.81 89 TYR A CA 1
ATOM 725 C C . TYR A 1 89 ? -5.412 -9.226 18.888 1.00 92.81 89 TYR A C 1
ATOM 727 O O . TYR A 1 89 ? -6.358 -9.839 19.367 1.00 92.81 89 TYR A O 1
ATOM 735 N N . ARG A 1 90 ? -4.902 -9.541 17.694 1.00 90.19 90 ARG A N 1
ATOM 736 C CA . ARG A 1 90 ? -5.381 -10.685 16.905 1.00 90.19 90 ARG A CA 1
ATOM 737 C C . ARG A 1 90 ? -5.111 -12.018 17.615 1.00 90.19 90 ARG A C 1
ATOM 739 O O . ARG A 1 90 ? -5.925 -12.929 17.527 1.00 90.19 90 ARG A O 1
ATOM 746 N N . ASP A 1 91 ? -3.949 -12.145 18.254 1.00 91.12 91 ASP A N 1
ATOM 747 C CA . ASP A 1 91 ? -3.472 -13.413 18.817 1.00 91.12 91 ASP A CA 1
ATOM 748 C C . ASP A 1 91 ? -3.943 -13.652 20.261 1.00 91.12 91 ASP A C 1
ATOM 750 O O . ASP A 1 91 ? -3.890 -14.787 20.739 1.00 91.12 91 ASP A O 1
ATOM 754 N N . LYS A 1 92 ? -4.356 -12.600 20.980 1.00 89.56 92 LYS A N 1
ATOM 755 C CA . LYS A 1 92 ? -4.716 -12.656 22.401 1.00 89.56 92 LYS A CA 1
ATOM 756 C C . LYS A 1 92 ? -5.964 -11.834 22.694 1.00 89.56 92 LYS A C 1
ATOM 758 O O . LYS A 1 92 ? -6.052 -10.663 22.335 1.00 89.56 92 LYS A O 1
ATOM 763 N N . GLU A 1 93 ? -6.880 -12.424 23.451 1.00 77.88 93 GLU A N 1
ATOM 764 C CA . GLU A 1 93 ? -8.027 -11.704 24.001 1.00 77.88 93 GLU A CA 1
ATOM 765 C C . GLU A 1 93 ? -7.588 -10.689 25.074 1.00 77.88 93 GLU A C 1
ATOM 767 O O . GLU A 1 93 ? -6.600 -10.893 25.782 1.00 77.88 93 GLU A O 1
ATOM 772 N N . GLY A 1 94 ? -8.332 -9.585 25.199 1.00 79.44 94 GLY A N 1
ATOM 773 C CA . GLY A 1 94 ? -8.136 -8.585 26.257 1.00 79.44 94 GLY A CA 1
ATOM 774 C C . GLY A 1 94 ? -7.021 -7.558 26.022 1.00 79.44 94 GLY A C 1
ATOM 775 O O . GLY A 1 94 ? -6.719 -6.780 26.923 1.00 79.44 94 GLY A O 1
ATOM 776 N N . ILE A 1 95 ? -6.404 -7.519 24.836 1.00 89.62 95 ILE A N 1
ATOM 777 C CA . ILE A 1 95 ? -5.493 -6.424 24.474 1.00 89.62 95 ILE A CA 1
ATOM 778 C C . ILE A 1 95 ? -6.316 -5.174 24.162 1.00 89.62 95 ILE A C 1
ATOM 780 O O . ILE A 1 95 ? -7.139 -5.173 23.252 1.00 89.62 95 ILE A O 1
ATOM 784 N N . GLU A 1 96 ? -6.061 -4.085 24.879 1.00 90.88 96 GLU A N 1
ATOM 785 C CA . GLU A 1 96 ? -6.729 -2.809 24.635 1.00 90.88 96 GLU A CA 1
ATOM 786 C C . GLU A 1 96 ? -5.772 -1.765 24.057 1.00 90.88 96 GLU A C 1
ATOM 788 O O . GLU A 1 96 ? -4.568 -1.738 24.345 1.00 90.88 96 GLU A O 1
ATOM 793 N N . PHE A 1 97 ? -6.328 -0.872 23.243 1.00 94.25 97 PHE A N 1
ATOM 794 C CA . PHE A 1 97 ? -5.635 0.318 22.771 1.00 94.25 97 PHE A CA 1
ATOM 795 C C . PHE A 1 97 ? -6.068 1.519 23.610 1.00 94.25 97 PHE A C 1
ATOM 797 O O . PHE A 1 97 ? -7.251 1.722 23.882 1.00 94.25 97 PHE A O 1
ATOM 804 N N . THR A 1 98 ? -5.085 2.310 24.009 1.00 94.50 98 THR A N 1
ATOM 805 C CA . THR A 1 98 ? -5.229 3.588 24.699 1.00 94.50 98 THR A CA 1
ATOM 806 C C . THR A 1 98 ? -5.438 4.721 23.692 1.00 94.50 98 THR A C 1
ATOM 808 O O . THR A 1 98 ? -5.222 4.561 22.491 1.00 94.50 98 THR A O 1
ATOM 811 N N . GLU A 1 99 ? -5.813 5.904 24.178 1.00 91.00 99 GLU A N 1
ATOM 812 C CA . GLU A 1 99 ? -5.864 7.107 23.337 1.00 91.00 99 GLU A CA 1
ATOM 813 C C . GLU A 1 99 ? -4.494 7.490 22.760 1.00 91.00 99 GLU A C 1
ATOM 815 O O . GLU A 1 99 ? -4.430 7.989 21.639 1.00 91.00 99 GLU A O 1
ATOM 820 N N . ASP A 1 100 ? -3.402 7.241 23.494 1.00 93.25 100 ASP A N 1
ATOM 821 C CA . ASP A 1 100 ? -2.044 7.497 23.001 1.00 93.25 100 ASP A CA 1
ATOM 822 C C . ASP A 1 100 ? -1.700 6.580 21.825 1.00 93.25 100 ASP A C 1
ATOM 824 O O . ASP A 1 100 ? -1.194 7.046 20.807 1.00 93.25 100 ASP A O 1
ATOM 828 N N . ASP A 1 101 ? -2.079 5.299 21.906 1.00 94.44 101 ASP A N 1
ATOM 829 C CA . ASP A 1 101 ? -1.961 4.390 20.763 1.00 94.44 101 ASP A CA 1
ATOM 830 C C . ASP A 1 101 ? -2.770 4.908 19.575 1.00 94.44 101 ASP A C 1
ATOM 832 O O . ASP A 1 101 ? -2.286 4.897 18.449 1.00 94.44 101 ASP A O 1
ATOM 836 N N . GLY A 1 102 ? -3.979 5.411 19.840 1.00 91.62 102 GLY A N 1
ATOM 837 C CA . GLY A 1 102 ? -4.805 6.084 18.849 1.00 91.62 102 GLY A CA 1
ATOM 838 C C . GLY A 1 102 ? -4.050 7.196 18.124 1.00 91.62 102 GLY A C 1
ATOM 839 O O . GLY A 1 102 ? -4.034 7.203 16.902 1.00 91.62 102 GLY A O 1
ATOM 840 N N . ARG A 1 103 ? -3.363 8.094 18.839 1.00 89.44 103 ARG A N 1
ATOM 841 C CA . ARG A 1 103 ? -2.568 9.173 18.215 1.00 89.44 103 ARG A CA 1
ATOM 842 C C . ARG A 1 103 ? -1.433 8.632 17.345 1.00 89.44 103 ARG A C 1
ATOM 844 O O . ARG A 1 103 ? -1.223 9.128 16.242 1.00 89.44 103 ARG A O 1
ATOM 851 N N . ARG A 1 104 ? -0.744 7.587 17.806 1.00 92.31 104 ARG A N 1
ATOM 852 C CA . ARG A 1 104 ? 0.365 6.942 17.079 1.00 92.31 104 ARG A CA 1
ATOM 853 C C . ARG A 1 104 ? -0.083 6.199 15.819 1.00 92.31 104 ARG A C 1
ATOM 855 O O . ARG A 1 104 ? 0.723 5.982 14.920 1.00 92.31 104 ARG A O 1
ATOM 862 N N . MET A 1 105 ? -1.363 5.827 15.718 1.00 94.44 105 MET A N 1
ATOM 863 C CA . MET A 1 105 ? -1.914 5.242 14.490 1.00 94.44 105 MET A CA 1
ATOM 864 C C . MET A 1 105 ? -1.904 6.217 13.305 1.00 94.44 105 MET A C 1
ATOM 866 O O . MET A 1 105 ? -2.010 5.745 12.177 1.00 94.44 105 MET A O 1
ATOM 870 N N . GLY A 1 106 ? -1.751 7.528 13.527 1.00 91.62 106 GLY A N 1
ATOM 871 C CA . GLY A 1 106 ? -1.731 8.525 12.451 1.00 91.62 106 GLY A CA 1
ATOM 872 C C . GLY A 1 106 ? -0.665 8.240 11.387 1.00 91.62 106 GLY A C 1
ATOM 873 O O . GLY A 1 106 ? -0.963 8.271 10.197 1.00 91.62 106 GLY A O 1
ATOM 874 N N . ASP A 1 107 ? 0.539 7.832 11.797 1.00 90.94 107 ASP A N 1
ATOM 875 C CA . ASP A 1 107 ? 1.605 7.433 10.866 1.00 90.94 107 ASP A CA 1
ATOM 876 C C . ASP A 1 107 ? 1.222 6.193 10.045 1.00 90.94 107 ASP A C 1
ATOM 878 O O . ASP A 1 107 ? 1.582 6.064 8.875 1.00 90.94 107 ASP A O 1
ATOM 882 N N . TYR A 1 108 ? 0.457 5.284 10.652 1.00 93.94 108 TYR A N 1
ATOM 883 C CA . TYR A 1 108 ? -0.069 4.096 9.988 1.00 93.94 108 TYR A CA 1
ATOM 884 C C . TYR A 1 108 ? -1.118 4.464 8.933 1.00 93.94 108 TYR A C 1
ATOM 886 O O . TYR A 1 108 ? -1.093 3.915 7.831 1.00 93.94 108 TYR A O 1
ATOM 894 N N . VAL A 1 109 ? -2.012 5.407 9.256 1.00 94.12 109 VAL A N 1
ATOM 895 C CA . VAL A 1 109 ? -3.005 5.951 8.319 1.00 94.12 109 VAL A CA 1
ATOM 896 C C . VAL A 1 109 ? -2.293 6.619 7.150 1.00 94.12 109 VAL A C 1
ATOM 898 O O . VAL A 1 109 ? -2.465 6.184 6.014 1.00 94.12 109 VAL A O 1
ATOM 901 N N . MET A 1 110 ? -1.413 7.581 7.434 1.00 92.38 110 MET A N 1
ATOM 902 C CA . MET A 1 110 ? -0.665 8.333 6.425 1.00 92.38 110 MET A CA 1
ATOM 903 C C . MET A 1 110 ? 0.125 7.412 5.487 1.00 92.38 110 MET A C 1
ATOM 905 O O . MET A 1 110 ? 0.133 7.616 4.274 1.00 92.38 110 MET A O 1
ATOM 909 N N . TYR A 1 111 ? 0.756 6.359 6.019 1.00 93.19 111 TYR A N 1
ATOM 910 C CA . TYR A 1 111 ? 1.460 5.371 5.201 1.00 93.19 111 TYR A CA 1
ATOM 911 C C . TYR A 1 111 ? 0.546 4.732 4.146 1.00 93.19 111 TYR A C 1
ATOM 913 O O . TYR A 1 111 ? 0.918 4.614 2.974 1.00 93.19 111 TYR A O 1
ATOM 921 N N . PHE A 1 112 ? -0.659 4.323 4.548 1.00 94.81 112 PHE A N 1
ATOM 922 C CA . PHE A 1 112 ? -1.614 3.716 3.629 1.00 94.81 112 PHE A CA 1
ATOM 923 C C . PHE A 1 112 ? -2.313 4.734 2.733 1.00 94.81 112 PHE A C 1
ATOM 925 O O . PHE A 1 112 ? -2.605 4.395 1.594 1.00 94.81 112 PHE A O 1
ATOM 932 N N . GLU A 1 113 ? -2.507 5.976 3.163 1.00 94.12 113 GLU A N 1
ATOM 933 C CA . GLU A 1 113 ? -3.000 7.045 2.287 1.00 94.12 113 GLU A CA 1
ATOM 934 C C . GLU A 1 113 ? -2.018 7.343 1.151 1.00 94.12 113 GLU A C 1
ATOM 936 O O . GLU A 1 113 ? -2.418 7.377 -0.013 1.00 94.12 113 GLU A O 1
ATOM 941 N N . ILE A 1 114 ? -0.719 7.443 1.457 1.00 92.06 114 ILE A N 1
ATOM 942 C CA . ILE A 1 114 ? 0.332 7.569 0.437 1.00 92.06 114 ILE A CA 1
ATOM 943 C C . ILE A 1 114 ? 0.287 6.363 -0.506 1.00 92.06 114 ILE A C 1
ATOM 945 O O . ILE A 1 114 ? 0.335 6.524 -1.722 1.00 92.06 114 ILE A O 1
ATOM 949 N N . MET A 1 115 ? 0.145 5.145 0.024 1.00 92.06 115 MET A N 1
ATOM 950 C CA . MET A 1 115 ? -0.005 3.953 -0.815 1.00 92.06 115 MET A CA 1
ATOM 951 C C . MET A 1 115 ? -1.244 4.032 -1.713 1.00 92.06 115 MET A C 1
ATOM 953 O O . MET A 1 115 ? -1.161 3.666 -2.884 1.00 92.06 115 MET A O 1
ATOM 957 N N . GLY A 1 116 ? -2.370 4.519 -1.191 1.00 94.19 116 GLY A N 1
ATOM 958 C CA . GLY A 1 116 ? -3.603 4.719 -1.946 1.00 94.19 116 GLY A CA 1
ATOM 959 C C . GLY A 1 116 ? -3.402 5.660 -3.123 1.00 94.19 116 GLY A C 1
ATOM 960 O O . GLY A 1 116 ? -3.696 5.271 -4.253 1.00 94.19 116 GLY A O 1
ATOM 961 N N . TYR A 1 117 ? -2.775 6.811 -2.876 1.00 93.31 117 TYR A N 1
ATOM 962 C CA . TYR A 1 117 ? -2.395 7.768 -3.914 1.00 93.31 117 TYR A CA 1
ATOM 963 C C . TYR A 1 117 ? -1.524 7.122 -5.003 1.00 93.31 117 TYR A C 1
ATOM 965 O O . TYR A 1 117 ? -1.809 7.236 -6.192 1.00 93.31 117 TYR A O 1
ATOM 973 N N . LEU A 1 118 ? -0.504 6.343 -4.624 1.00 91.31 118 LEU A N 1
ATOM 974 C CA . LEU A 1 118 ? 0.364 5.662 -5.596 1.00 91.31 118 LEU A CA 1
ATOM 975 C C . LEU A 1 118 ? -0.384 4.605 -6.431 1.00 91.31 118 LEU A C 1
ATOM 977 O O . LEU A 1 118 ? -0.027 4.367 -7.587 1.00 91.31 118 LEU A O 1
ATOM 981 N N . VAL A 1 119 ? -1.413 3.964 -5.867 1.00 93.19 119 VAL A N 1
ATOM 982 C CA . VAL A 1 119 ? -2.289 3.036 -6.604 1.00 93.19 119 VAL A CA 1
ATOM 983 C C . VAL A 1 119 ? -3.256 3.790 -7.526 1.00 93.19 119 VAL A C 1
ATOM 985 O O . VAL A 1 119 ? -3.650 3.268 -8.570 1.00 93.19 119 VAL A O 1
ATOM 988 N N . GLU A 1 120 ? -3.706 4.983 -7.148 1.00 93.31 120 GLU A N 1
ATOM 989 C CA . GLU A 1 120 ? -4.587 5.832 -7.963 1.00 93.31 120 GLU A CA 1
ATOM 990 C C . GLU A 1 120 ? -3.875 6.419 -9.172 1.00 93.31 120 GLU A C 1
ATOM 992 O O . GLU A 1 120 ? -4.376 6.277 -10.285 1.00 93.31 120 GLU A O 1
ATOM 997 N N . GLU A 1 121 ? -2.658 6.920 -8.979 1.00 91.81 121 GLU A N 1
ATOM 998 C CA . GLU A 1 121 ? -1.799 7.435 -10.051 1.00 91.81 121 GLU A CA 1
ATOM 999 C C . GLU A 1 121 ? -1.222 6.327 -10.957 1.00 91.81 121 GLU A C 1
ATOM 1001 O O . GLU A 1 121 ? -0.463 6.592 -11.887 1.00 91.81 121 GLU A O 1
ATOM 1006 N N . GLY A 1 122 ? -1.539 5.054 -10.689 1.00 87.19 122 GLY A N 1
ATOM 1007 C CA . GLY A 1 122 ? -1.063 3.915 -11.478 1.00 87.19 122 GLY A CA 1
ATOM 1008 C C . GLY A 1 122 ? 0.438 3.636 -11.345 1.00 87.19 122 GLY A C 1
ATOM 1009 O O . GLY A 1 122 ? 0.977 2.818 -12.093 1.00 87.19 122 GLY A O 1
ATOM 1010 N N . LEU A 1 123 ? 1.113 4.273 -10.382 1.00 85.38 123 LEU A N 1
ATOM 1011 C CA . LEU A 1 123 ? 2.532 4.059 -10.086 1.00 85.38 123 LEU A CA 1
ATOM 1012 C C . LEU A 1 123 ? 2.774 2.661 -9.509 1.00 85.38 123 LEU A C 1
ATOM 1014 O O . 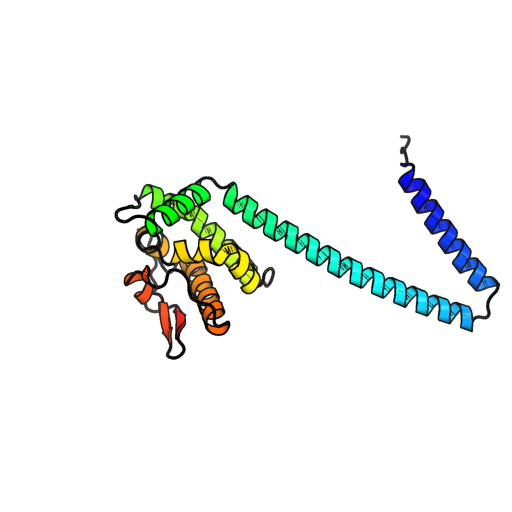LEU A 1 123 ? 3.813 2.050 -9.764 1.00 85.38 123 LEU A O 1
ATOM 1018 N N . ILE A 1 124 ? 1.785 2.122 -8.790 1.00 88.31 124 ILE A N 1
ATOM 1019 C CA . ILE A 1 124 ? 1.731 0.711 -8.407 1.00 88.31 124 ILE A CA 1
ATOM 1020 C C . ILE A 1 124 ? 0.370 0.087 -8.678 1.00 88.31 124 ILE A C 1
ATOM 1022 O O . ILE A 1 124 ? -0.672 0.731 -8.626 1.00 88.31 124 ILE A O 1
ATOM 1026 N N . THR A 1 125 ? 0.370 -1.221 -8.931 1.00 91.88 125 THR A N 1
ATOM 1027 C CA . THR A 1 125 ? -0.874 -1.978 -9.068 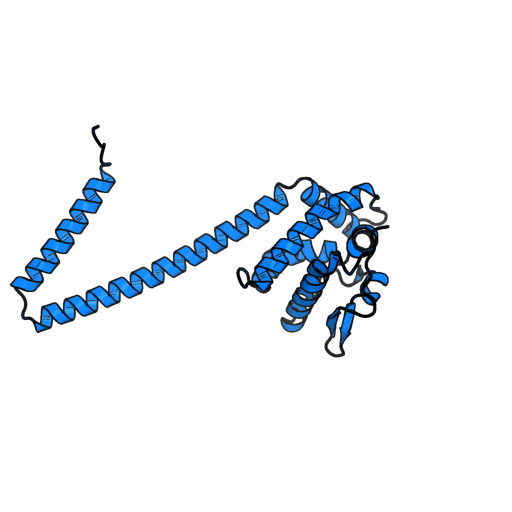1.00 91.88 125 THR A CA 1
ATOM 1028 C C . THR A 1 125 ? -1.422 -2.364 -7.696 1.00 91.88 125 THR A C 1
ATOM 1030 O O . THR A 1 125 ? -0.665 -2.679 -6.775 1.00 91.88 125 THR A O 1
ATOM 1033 N N . ILE A 1 126 ? -2.751 -2.428 -7.570 1.00 95.38 126 ILE A N 1
ATOM 1034 C CA . ILE A 1 126 ? -3.398 -2.938 -6.351 1.00 95.38 126 ILE A CA 1
ATOM 1035 C C . ILE A 1 126 ? -2.999 -4.395 -6.060 1.00 95.38 126 ILE A C 1
ATOM 1037 O O . ILE A 1 126 ? -2.863 -4.772 -4.905 1.00 95.38 126 ILE A O 1
ATOM 1041 N N . GLU A 1 127 ? -2.718 -5.198 -7.094 1.00 95.31 127 GLU A N 1
ATOM 1042 C CA . GLU A 1 127 ? -2.176 -6.554 -6.941 1.00 95.31 127 GLU A CA 1
ATOM 1043 C C . GLU A 1 127 ? -0.812 -6.551 -6.236 1.00 95.31 127 GLU A C 1
ATOM 1045 O O . GLU A 1 127 ? -0.551 -7.396 -5.377 1.00 95.31 127 GLU A O 1
ATOM 1050 N N . LEU A 1 128 ? 0.072 -5.611 -6.589 1.00 91.25 128 LEU A N 1
ATOM 1051 C CA . LEU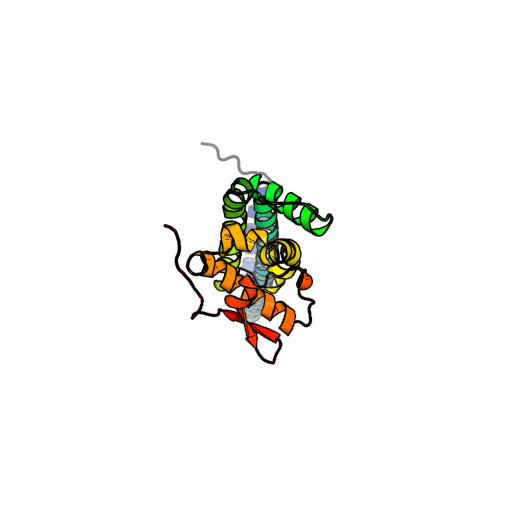 A 1 128 ? 1.377 -5.492 -5.948 1.00 91.25 128 LEU A CA 1
ATOM 1052 C C . LEU A 1 128 ? 1.227 -5.096 -4.478 1.00 91.25 128 LEU A C 1
ATOM 1054 O O . LEU A 1 128 ? 1.856 -5.714 -3.617 1.00 91.25 128 LEU A O 1
ATOM 1058 N N . ALA A 1 129 ? 0.382 -4.097 -4.208 1.00 93.31 129 ALA A N 1
ATOM 1059 C CA . ALA A 1 129 ? 0.062 -3.676 -2.850 1.00 93.31 129 ALA A CA 1
ATOM 1060 C C . ALA A 1 129 ? -0.498 -4.853 -2.038 1.00 93.31 129 ALA A C 1
ATOM 1062 O O . ALA A 1 129 ? -0.000 -5.141 -0.952 1.00 93.31 129 ALA A O 1
ATOM 1063 N N . ASP A 1 130 ? -1.450 -5.606 -2.597 1.00 95.38 130 ASP A N 1
ATOM 1064 C CA . ASP A 1 130 ? -2.040 -6.791 -1.975 1.00 95.38 130 ASP A CA 1
ATOM 1065 C C . ASP A 1 130 ? -0.992 -7.834 -1.585 1.00 95.38 130 ASP A C 1
ATOM 1067 O O . ASP A 1 130 ? -0.923 -8.254 -0.428 1.00 95.38 130 ASP A O 1
ATOM 1071 N N . ARG A 1 131 ? -0.115 -8.186 -2.527 1.00 92.75 131 ARG A N 1
ATOM 1072 C CA . ARG A 1 131 ? 0.911 -9.213 -2.332 1.00 92.75 131 ARG A CA 1
ATOM 1073 C C . ARG A 1 131 ? 1.865 -8.901 -1.178 1.00 92.75 131 ARG A C 1
ATOM 1075 O O . ARG A 1 131 ? 2.338 -9.822 -0.519 1.00 92.75 131 ARG A O 1
ATOM 1082 N N . ILE A 1 132 ? 2.170 -7.625 -0.951 1.00 90.25 132 ILE A N 1
ATOM 1083 C CA . ILE A 1 132 ? 3.186 -7.205 0.025 1.00 90.25 132 ILE A CA 1
ATOM 1084 C C . ILE A 1 132 ? 2.543 -6.763 1.347 1.00 90.25 132 ILE A C 1
ATOM 1086 O O . ILE A 1 132 ? 3.059 -7.055 2.431 1.00 90.25 132 ILE A O 1
ATOM 1090 N N . PHE A 1 133 ? 1.405 -6.074 1.274 1.00 93.56 133 PHE A N 1
ATOM 1091 C CA . PHE A 1 133 ? 0.857 -5.297 2.382 1.00 93.56 133 PHE A CA 1
ATOM 1092 C C . PHE A 1 133 ? -0.543 -5.714 2.830 1.00 93.56 133 PHE 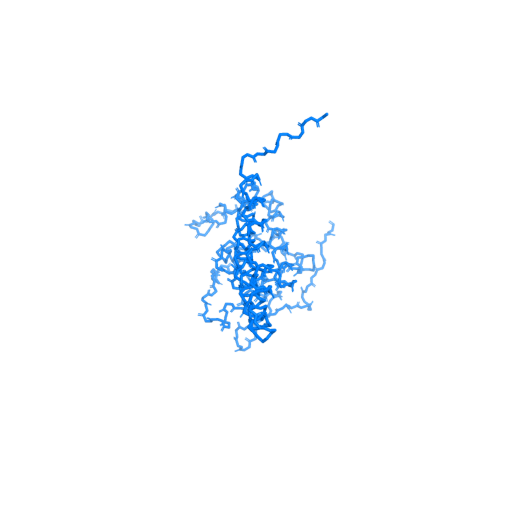A C 1
ATOM 1094 O O . PHE A 1 133 ? -0.967 -5.227 3.876 1.00 93.56 133 PHE A O 1
ATOM 1101 N N . ALA A 1 134 ? -1.236 -6.647 2.158 1.00 95.38 134 ALA A N 1
ATOM 1102 C CA . ALA A 1 134 ? -2.610 -7.014 2.533 1.00 95.38 134 ALA A CA 1
ATOM 1103 C C . ALA A 1 134 ? -2.750 -7.362 4.021 1.00 95.38 134 ALA A C 1
ATOM 1105 O O . ALA A 1 134 ? -3.656 -6.876 4.690 1.00 95.38 134 ALA A O 1
ATOM 1106 N N . ASN A 1 135 ? -1.821 -8.146 4.578 1.00 94.50 135 ASN A N 1
ATOM 1107 C CA . ASN A 1 135 ? -1.875 -8.490 5.997 1.00 94.50 135 ASN A CA 1
ATOM 1108 C C . ASN A 1 135 ? -1.811 -7.256 6.914 1.00 94.50 135 ASN A C 1
ATOM 1110 O O . ASN A 1 135 ? -2.550 -7.192 7.888 1.00 94.50 135 ASN A O 1
ATOM 1114 N N . LYS A 1 136 ? -0.929 -6.298 6.605 1.00 94.81 136 LYS A N 1
ATOM 1115 C CA . LYS A 1 136 ? -0.737 -5.057 7.376 1.00 94.81 136 LYS A CA 1
ATOM 1116 C C . LYS A 1 136 ? -1.939 -4.123 7.225 1.00 94.81 136 LYS A C 1
ATOM 1118 O O . LYS A 1 136 ? -2.402 -3.552 8.201 1.00 94.81 136 LYS A O 1
ATOM 1123 N N . PHE A 1 137 ? -2.482 -4.032 6.016 1.00 95.94 137 PHE A N 1
ATOM 1124 C CA . PHE A 1 137 ? -3.630 -3.186 5.736 1.00 95.94 137 PHE A CA 1
ATOM 1125 C C . PHE A 1 137 ? -4.910 -3.709 6.396 1.00 95.94 137 PHE A C 1
ATOM 1127 O O . PHE A 1 137 ? -5.559 -2.994 7.150 1.00 95.94 137 PHE A O 1
ATOM 1134 N N . PHE A 1 138 ? -5.267 -4.978 6.174 1.00 95.88 138 PHE A N 1
ATOM 1135 C CA . PHE A 1 138 ? -6.532 -5.517 6.680 1.00 95.88 138 PHE A CA 1
ATOM 1136 C C . PHE A 1 138 ? -6.529 -5.740 8.195 1.00 95.88 138 PHE A C 1
ATOM 1138 O O . PHE A 1 138 ? -7.572 -5.556 8.815 1.00 95.88 138 PHE A O 1
ATOM 1145 N N . ILE A 1 139 ? -5.386 -6.072 8.818 1.00 94.94 139 ILE A N 1
ATOM 1146 C CA . ILE A 1 139 ? -5.329 -6.159 10.290 1.00 94.94 139 ILE A CA 1
ATOM 1147 C C . ILE A 1 139 ? -5.582 -4.794 10.938 1.00 94.94 139 ILE A C 1
ATOM 1149 O O . ILE A 1 139 ? -6.130 -4.737 12.031 1.00 94.94 139 ILE A O 1
ATOM 1153 N N . PHE A 1 140 ? -5.205 -3.705 10.262 1.00 95.31 140 PHE A N 1
ATOM 1154 C CA . PHE A 1 140 ? -5.484 -2.343 10.696 1.00 95.31 140 PHE A CA 1
ATOM 1155 C C . PHE A 1 140 ? -6.945 -1.969 10.430 1.00 95.31 140 PHE A C 1
ATOM 1157 O O . PHE A 1 140 ? -7.677 -1.637 11.356 1.00 95.31 140 PHE A O 1
ATOM 1164 N N . MET A 1 141 ? -7.404 -2.109 9.183 1.00 94.31 141 MET A N 1
ATOM 1165 C CA . MET A 1 141 ? -8.743 -1.680 8.765 1.00 94.31 141 MET A CA 1
ATOM 1166 C C . MET A 1 141 ? -9.893 -2.475 9.380 1.00 94.31 141 MET A C 1
ATOM 1168 O O . MET A 1 141 ? -11.022 -2.004 9.335 1.00 94.31 141 MET A O 1
ATOM 1172 N N . HIS A 1 142 ? -9.652 -3.680 9.900 1.00 93.19 142 HIS A N 1
ATOM 1173 C CA . HIS A 1 142 ? -10.666 -4.468 10.612 1.00 93.19 142 HIS A CA 1
ATOM 1174 C C . HIS A 1 142 ? -10.450 -4.487 12.122 1.00 93.19 142 HIS A C 1
ATOM 1176 O O . HIS A 1 142 ? -11.060 -5.300 12.806 1.00 93.19 142 HIS A O 1
ATOM 1182 N N . ASN A 1 143 ? -9.595 -3.620 12.664 1.00 92.00 143 ASN A N 1
ATOM 1183 C CA . ASN A 1 143 ? -9.436 -3.510 14.104 1.00 92.00 143 ASN A CA 1
ATOM 1184 C C . ASN A 1 143 ? -10.458 -2.513 14.696 1.00 92.00 143 ASN A C 1
ATOM 1186 O O . ASN A 1 143 ? -10.479 -1.349 14.291 1.00 92.00 143 ASN A O 1
ATOM 1190 N N . PRO A 1 144 ? -11.264 -2.900 15.705 1.00 90.88 144 PRO A N 1
ATOM 1191 C CA . PRO A 1 144 ? -12.272 -2.017 16.303 1.00 90.88 144 PRO A CA 1
ATOM 1192 C C . PRO A 1 144 ? -11.692 -0.733 16.916 1.00 90.88 144 PRO A C 1
ATOM 1194 O O . PRO A 1 144 ? -12.329 0.319 16.853 1.00 90.88 144 PRO A O 1
ATOM 1197 N N . TYR A 1 145 ? -10.472 -0.769 17.459 1.00 91.88 145 TYR A N 1
ATOM 1198 C CA . TYR A 1 145 ? -9.834 0.417 18.033 1.00 91.88 145 TYR A CA 1
ATOM 1199 C C . TYR A 1 145 ? -9.349 1.402 16.970 1.00 91.88 145 TYR A C 1
ATOM 1201 O O . TYR A 1 145 ? -9.346 2.605 17.220 1.00 91.88 145 TYR A O 1
ATOM 1209 N N . VAL A 1 146 ? -9.002 0.924 15.772 1.00 92.00 146 VAL A N 1
ATOM 1210 C CA . VAL A 1 146 ? -8.689 1.801 14.635 1.00 92.00 146 VAL A CA 1
ATOM 1211 C C . VAL A 1 146 ? -9.925 2.608 14.240 1.00 92.00 146 VAL A C 1
ATOM 1213 O O . VAL A 1 146 ? -9.829 3.815 14.027 1.00 92.00 146 VAL A O 1
ATOM 1216 N N . HIS A 1 147 ? -11.110 1.993 14.237 1.00 88.25 147 HIS A N 1
ATOM 1217 C CA . HIS A 1 147 ? -12.359 2.727 14.010 1.00 88.25 147 HIS A CA 1
ATOM 1218 C C . HIS A 1 147 ? -12.626 3.759 15.102 1.00 88.25 147 HIS A C 1
ATOM 1220 O O . HIS A 1 147 ? -12.881 4.922 14.802 1.00 88.25 147 HIS A O 1
ATOM 1226 N N . LYS A 1 148 ? -12.476 3.350 16.364 1.00 89.19 148 LYS A N 1
ATOM 1227 C CA . LYS A 1 148 ? -12.689 4.220 17.522 1.00 89.19 148 LYS A CA 1
ATOM 1228 C C . LYS A 1 148 ? -11.784 5.457 17.514 1.00 89.19 148 LYS A C 1
ATOM 1230 O O . LYS A 1 148 ? -12.253 6.549 17.834 1.00 89.19 148 LYS A O 1
ATOM 1235 N N . TYR A 1 149 ? -10.498 5.283 17.203 1.00 90.56 149 TYR A N 1
ATOM 1236 C CA . TYR A 1 149 ? -9.489 6.329 17.388 1.00 90.56 149 TYR A CA 1
ATOM 1237 C C . TYR A 1 149 ? -9.090 7.077 16.119 1.00 90.56 149 TYR A C 1
ATOM 1239 O O . TYR A 1 149 ? -8.687 8.230 16.232 1.00 90.56 149 TYR A O 1
ATOM 1247 N N . GLN A 1 150 ? -9.177 6.451 14.945 1.00 88.62 150 GLN A N 1
ATOM 1248 C CA . GLN A 1 150 ? -8.772 7.068 13.679 1.00 88.62 150 GLN A CA 1
ATOM 1249 C C . GLN A 1 150 ? -9.971 7.303 12.768 1.00 88.62 150 GLN A C 1
ATOM 1251 O O . GLN A 1 150 ? -10.243 8.438 12.401 1.00 88.62 150 GLN A O 1
ATOM 1256 N N . LEU A 1 151 ? -10.745 6.260 12.461 1.00 84.38 151 LEU A N 1
ATOM 1257 C CA . LEU A 1 151 ? -11.743 6.322 11.381 1.00 84.38 151 LEU A CA 1
ATOM 1258 C C . LEU A 1 151 ? -13.113 6.870 11.808 1.00 84.38 151 LEU A C 1
ATOM 1260 O O . LEU A 1 151 ? -14.021 6.944 10.984 1.00 84.38 151 LEU A O 1
ATOM 1264 N N . LYS A 1 152 ? -13.267 7.275 13.074 1.00 81.56 152 LYS A N 1
ATOM 1265 C CA . LYS A 1 152 ? -14.482 7.916 13.598 1.00 81.56 152 LYS A CA 1
ATOM 1266 C C . LYS A 1 152 ? -14.876 9.150 12.781 1.00 81.56 152 LYS A C 1
ATOM 1268 O O . LYS A 1 152 ? -16.064 9.404 12.599 1.00 81.56 152 LYS A O 1
ATOM 1273 N N . TYR A 1 153 ? -13.881 9.895 12.304 1.00 82.56 153 TYR A N 1
ATOM 1274 C CA . TYR A 1 153 ? -14.046 11.106 11.504 1.00 82.56 153 TYR A CA 1
ATOM 1275 C C . TYR A 1 153 ? -13.911 10.762 10.026 1.00 82.56 153 TYR A C 1
ATOM 1277 O O . TYR A 1 153 ? -12.848 10.912 9.416 1.00 82.56 153 TYR A O 1
ATOM 1285 N N . SER A 1 154 ? -14.979 10.198 9.477 1.00 76.81 154 SER A N 1
ATOM 1286 C CA . SER A 1 154 ? -14.941 9.493 8.198 1.00 76.81 154 SER A CA 1
ATOM 1287 C C . SER A 1 154 ? -14.689 10.401 6.995 1.00 76.81 154 SER A C 1
ATOM 1289 O O . SER A 1 154 ? -14.063 9.939 6.050 1.00 76.81 154 SER A O 1
ATOM 1291 N N . GLU A 1 155 ? -15.080 11.680 7.018 1.00 80.56 155 GLU A N 1
ATOM 1292 C CA . GLU A 1 155 ? -14.743 12.614 5.926 1.00 80.56 155 GLU A CA 1
ATOM 1293 C C . GLU A 1 155 ? -13.253 12.949 5.866 1.00 80.56 155 GLU A C 1
ATOM 1295 O O . GLU A 1 155 ? -12.690 13.051 4.781 1.00 80.56 155 GLU A O 1
ATOM 1300 N N . ILE A 1 156 ? -12.594 13.063 7.020 1.00 83.25 156 ILE A N 1
ATOM 1301 C CA . ILE A 1 156 ? -11.151 13.340 7.085 1.00 83.25 156 ILE A CA 1
ATOM 1302 C C . ILE A 1 156 ? -10.366 12.109 6.647 1.00 83.25 156 ILE A C 1
ATOM 1304 O O . ILE A 1 156 ? -9.412 12.213 5.888 1.00 83.25 156 ILE A O 1
ATOM 1308 N N . ASN A 1 157 ? -10.827 10.934 7.068 1.00 87.81 157 ASN A N 1
ATOM 1309 C CA . ASN A 1 157 ? -10.227 9.653 6.713 1.00 87.81 157 ASN A CA 1
ATOM 1310 C C . ASN A 1 157 ? -10.830 9.064 5.427 1.00 87.81 157 ASN A C 1
ATOM 1312 O O . ASN A 1 157 ? -10.748 7.855 5.197 1.00 87.81 157 ASN A O 1
ATOM 1316 N N . LYS A 1 158 ? -11.459 9.891 4.583 1.00 91.06 158 LYS A N 1
ATOM 1317 C CA . LYS A 1 158 ? -12.013 9.447 3.302 1.00 91.06 158 LYS A CA 1
ATOM 1318 C C . LYS A 1 158 ? -10.964 8.731 2.439 1.00 91.06 158 LYS A C 1
ATOM 1320 O O . LYS A 1 158 ? -11.282 7.627 1.996 1.00 91.06 158 LYS A O 1
ATOM 1325 N N . PRO A 1 159 ? -9.719 9.232 2.284 1.00 93.19 159 PRO A N 1
ATOM 1326 C CA . PRO A 1 159 ? -8.732 8.589 1.414 1.00 93.19 159 PRO A CA 1
ATOM 1327 C C . PRO A 1 159 ? -8.431 7.132 1.797 1.00 93.19 159 PRO A C 1
ATOM 1329 O O . PRO A 1 159 ? -8.437 6.236 0.950 1.00 93.19 159 PRO A O 1
ATOM 1332 N N . ILE A 1 160 ? -8.234 6.842 3.089 1.00 94.56 160 ILE A N 1
ATOM 1333 C CA . ILE A 1 160 ? -7.982 5.464 3.535 1.00 94.56 160 ILE A CA 1
ATOM 1334 C C . ILE A 1 160 ? -9.230 4.568 3.424 1.00 94.56 160 ILE A C 1
ATOM 1336 O O . ILE A 1 160 ? -9.110 3.370 3.151 1.00 94.56 160 ILE A O 1
ATOM 1340 N N . LEU A 1 161 ? -10.438 5.126 3.576 1.00 94.06 161 LEU A N 1
ATOM 1341 C CA . LEU A 1 161 ? -11.696 4.397 3.373 1.00 94.06 161 LEU A CA 1
ATOM 1342 C C . LEU A 1 161 ? -11.959 4.092 1.883 1.00 94.06 161 LEU A C 1
ATOM 1344 O O . LEU A 1 161 ? -12.452 3.009 1.550 1.00 94.06 161 LEU A O 1
ATOM 1348 N N . GLU A 1 162 ? -11.596 4.997 0.973 1.00 94.31 162 GLU A N 1
ATOM 1349 C CA . GLU A 1 162 ? -11.644 4.775 -0.479 1.00 94.31 162 GLU A CA 1
ATOM 1350 C C . GLU A 1 162 ? -10.662 3.681 -0.895 1.00 94.31 162 GLU A C 1
ATOM 1352 O O . GLU A 1 162 ? -11.050 2.715 -1.569 1.00 94.31 162 GLU A O 1
ATOM 1357 N N . LEU A 1 163 ? -9.419 3.765 -0.405 1.00 96.44 163 LEU A N 1
ATOM 1358 C CA . LEU A 1 163 ? -8.424 2.712 -0.587 1.00 96.44 163 LEU A CA 1
ATOM 1359 C C . LEU A 1 163 ? -8.952 1.371 -0.077 1.00 96.44 163 LEU A C 1
ATOM 1361 O O . LEU A 1 163 ? -8.817 0.352 -0.757 1.00 96.44 163 LEU A O 1
ATOM 1365 N N . TYR A 1 164 ? -9.595 1.362 1.090 1.00 95.69 164 TYR A N 1
ATOM 1366 C CA . TYR A 1 164 ? -10.201 0.159 1.631 1.00 95.69 164 TYR A CA 1
ATOM 1367 C C . TYR A 1 164 ? -11.237 -0.451 0.686 1.00 95.69 164 TYR A C 1
ATOM 1369 O O . TYR A 1 164 ? -11.167 -1.651 0.406 1.00 95.69 164 TYR A O 1
ATOM 1377 N N . CYS A 1 165 ? -12.160 0.352 0.151 1.00 95.06 165 CYS A N 1
ATOM 1378 C CA . CYS A 1 165 ? -13.170 -0.145 -0.780 1.00 95.06 165 CYS A CA 1
ATOM 1379 C C . CYS A 1 165 ? -12.533 -0.717 -2.047 1.00 95.06 165 CYS A C 1
ATOM 1381 O O . CYS A 1 165 ? -12.859 -1.829 -2.474 1.00 95.06 165 CYS A O 1
ATOM 1383 N N . LYS A 1 166 ? -11.571 0.011 -2.621 1.00 96.44 166 LYS A N 1
ATOM 1384 C CA . LYS A 1 166 ? -10.820 -0.402 -3.812 1.00 96.44 166 LYS A CA 1
ATOM 1385 C C . LYS A 1 166 ? -10.100 -1.733 -3.590 1.00 96.44 166 LYS A C 1
ATOM 1387 O O . LYS A 1 166 ? -10.214 -2.641 -4.416 1.00 96.44 166 LYS A O 1
ATOM 1392 N N . TRP A 1 167 ? -9.405 -1.875 -2.465 1.00 97.50 167 TRP A N 1
ATOM 1393 C CA . TRP A 1 167 ? -8.621 -3.064 -2.132 1.00 97.50 167 TRP A CA 1
ATOM 1394 C C . TRP A 1 167 ? -9.503 -4.266 -1.787 1.00 97.50 167 TRP A C 1
ATOM 1396 O O . TRP A 1 167 ? -9.270 -5.374 -2.277 1.00 97.50 167 TRP A O 1
ATOM 1406 N N . TYR A 1 168 ? -10.561 -4.057 -1.001 1.00 96.06 168 TYR A N 1
ATOM 1407 C CA . TYR A 1 168 ? -11.544 -5.093 -0.695 1.00 96.06 168 TYR A CA 1
ATOM 1408 C C . TYR A 1 168 ? -12.170 -5.645 -1.982 1.00 96.06 168 TYR A C 1
ATOM 1410 O O . TYR A 1 168 ? -12.155 -6.854 -2.217 1.00 96.06 168 TYR A O 1
ATOM 1418 N N . ASN A 1 169 ? -12.637 -4.756 -2.863 1.00 96.38 169 ASN A N 1
ATOM 1419 C CA . ASN A 1 169 ? -13.248 -5.131 -4.137 1.00 96.38 169 ASN A CA 1
ATOM 1420 C C . ASN A 1 169 ? -12.277 -5.844 -5.071 1.00 96.38 169 ASN A C 1
ATOM 1422 O O . ASN A 1 169 ? -12.684 -6.764 -5.778 1.00 96.38 169 ASN A O 1
ATOM 1426 N N . TYR A 1 170 ? -11.003 -5.444 -5.079 1.00 97.12 170 TYR A N 1
ATOM 1427 C CA . TYR A 1 170 ? -9.965 -6.170 -5.802 1.00 97.12 170 TYR A CA 1
ATOM 1428 C C . TYR A 1 170 ? -9.883 -7.629 -5.333 1.00 97.12 170 TYR A C 1
ATOM 1430 O O . TYR A 1 170 ? -9.953 -8.530 -6.168 1.00 97.12 170 TYR A O 1
ATOM 1438 N N . ARG A 1 171 ? -9.813 -7.879 -4.016 1.00 96.81 171 ARG A N 1
ATOM 1439 C CA . ARG A 1 171 ? -9.723 -9.247 -3.477 1.00 96.81 171 ARG A CA 1
ATOM 1440 C C . ARG A 1 171 ? -10.955 -10.077 -3.825 1.00 96.81 171 ARG A C 1
ATOM 1442 O O . ARG A 1 171 ? -10.796 -11.190 -4.313 1.00 96.81 171 ARG A O 1
ATOM 1449 N N . VAL A 1 172 ? -12.158 -9.518 -3.664 1.00 95.25 172 VAL A N 1
ATOM 1450 C CA . VAL A 1 172 ? -13.414 -10.202 -4.027 1.00 95.25 172 VAL A CA 1
ATOM 1451 C C . VAL A 1 172 ? -13.433 -10.572 -5.511 1.00 95.25 172 VAL A C 1
ATOM 1453 O O . VAL A 1 172 ? -13.682 -11.725 -5.853 1.00 95.25 172 VAL A O 1
ATOM 1456 N N . LYS A 1 173 ? -13.103 -9.629 -6.403 1.00 96.31 173 LYS A N 1
ATOM 1457 C CA . LYS A 1 173 ? -13.058 -9.872 -7.857 1.00 96.31 173 LYS A CA 1
ATOM 1458 C C . LYS A 1 173 ? -11.987 -10.889 -8.258 1.00 96.31 173 LYS A C 1
ATOM 1460 O O . LYS A 1 173 ? -12.190 -11.632 -9.211 1.00 96.31 173 LYS A O 1
ATOM 1465 N N . ALA A 1 174 ? -10.870 -10.929 -7.536 1.00 96.38 174 ALA A N 1
ATOM 1466 C CA . ALA A 1 174 ? -9.784 -11.882 -7.751 1.00 96.38 174 ALA A CA 1
ATOM 1467 C C . ALA A 1 174 ? -10.027 -13.256 -7.089 1.00 96.38 174 ALA A C 1
ATOM 1469 O O . ALA A 1 174 ? -9.158 -14.122 -7.166 1.00 96.38 174 ALA A O 1
ATOM 1470 N N . GLY A 1 175 ? -11.169 -13.469 -6.419 1.00 95.38 175 GLY A N 1
ATOM 1471 C CA . GLY A 1 175 ? -11.461 -14.713 -5.695 1.00 95.38 175 GLY A CA 1
ATOM 1472 C C . GLY A 1 175 ? -10.570 -14.937 -4.466 1.00 95.38 175 GLY A C 1
ATOM 1473 O O . GLY A 1 175 ? -10.387 -16.070 -4.028 1.00 95.38 175 GLY A O 1
ATOM 1474 N N . LEU A 1 176 ? -9.984 -13.870 -3.920 1.00 95.38 176 LEU A N 1
ATOM 1475 C CA . LEU A 1 176 ? -9.116 -13.910 -2.748 1.00 95.38 176 LEU A CA 1
ATOM 1476 C C . LEU A 1 176 ? -9.933 -13.711 -1.469 1.00 95.38 176 LEU A C 1
ATOM 1478 O O . LEU A 1 176 ? -10.780 -12.821 -1.383 1.00 95.38 176 LEU A O 1
ATOM 1482 N N . ASN A 1 177 ? -9.604 -14.474 -0.426 1.00 92.69 177 ASN A N 1
ATOM 1483 C CA . ASN A 1 177 ? -10.216 -14.302 0.892 1.00 92.69 177 ASN A CA 1
ATOM 1484 C C . ASN A 1 177 ? -9.945 -12.898 1.431 1.00 92.69 177 ASN A C 1
ATOM 1486 O O . ASN A 1 177 ? -8.792 -12.463 1.479 1.00 92.69 177 ASN A O 1
ATOM 1490 N N . VAL A 1 178 ? -10.977 -12.203 1.895 1.00 91.62 178 VAL A N 1
ATOM 1491 C CA . VAL A 1 178 ? -10.789 -10.970 2.660 1.00 91.62 178 VAL A CA 1
ATOM 1492 C C . VAL A 1 178 ? -10.263 -11.350 4.041 1.00 91.62 178 VAL A C 1
ATOM 1494 O O . VAL A 1 178 ? -10.881 -12.128 4.764 1.00 91.62 178 VAL A O 1
ATOM 1497 N N . LEU A 1 179 ? -9.098 -10.814 4.395 1.00 93.25 179 LEU A N 1
ATOM 1498 C CA . LEU A 1 179 ? -8.451 -11.103 5.670 1.00 93.25 179 LEU A CA 1
ATOM 1499 C C . LEU A 1 179 ? -9.217 -10.428 6.810 1.00 93.25 179 LEU A C 1
ATOM 1501 O O . LEU A 1 179 ? -9.722 -9.331 6.617 1.00 93.25 179 LEU A O 1
ATOM 1505 N N . TYR A 1 180 ? -9.268 -11.070 7.980 1.00 89.88 180 TYR A N 1
ATOM 1506 C CA . TYR A 1 180 ? -9.796 -10.506 9.234 1.00 89.88 180 TYR A CA 1
ATOM 1507 C C . TYR A 1 180 ? -11.258 -10.032 9.213 1.00 89.88 180 TYR A C 1
ATOM 1509 O O . TYR A 1 180 ? -11.682 -9.308 10.109 1.00 89.88 180 TYR A O 1
ATOM 1517 N N . SER A 1 181 ? -12.070 -10.502 8.261 1.00 82.56 181 SER A N 1
ATOM 1518 C CA . SER A 1 181 ? -13.466 -10.070 8.098 1.00 82.56 181 SER A CA 1
ATOM 1519 C C . SER A 1 181 ? -14.345 -10.268 9.339 1.00 82.56 181 SER A C 1
ATOM 1521 O O . SER A 1 181 ? -15.329 -9.554 9.507 1.00 82.56 181 SER A O 1
ATOM 1523 N N . ASN A 1 182 ? -13.994 -11.218 10.208 1.00 81.06 182 ASN A N 1
ATOM 1524 C CA . ASN A 1 182 ? -14.667 -11.494 11.478 1.00 81.06 182 ASN A CA 1
ATOM 1525 C C . ASN A 1 182 ? -14.381 -10.461 12.585 1.00 81.06 182 ASN A C 1
ATOM 1527 O O . ASN A 1 182 ? -15.106 -10.444 13.571 1.00 81.06 182 ASN A O 1
ATOM 1531 N N . HIS A 1 183 ? -13.358 -9.615 12.437 1.00 76.88 183 HIS A N 1
ATOM 1532 C CA . HIS A 1 183 ? -12.995 -8.584 13.420 1.00 76.88 183 HIS A CA 1
ATOM 1533 C C . HIS A 1 183 ? -13.622 -7.213 13.109 1.00 76.88 183 HIS A C 1
ATOM 1535 O O . HIS A 1 183 ? -13.512 -6.280 13.900 1.00 76.88 183 HIS A O 1
ATOM 1541 N N . ARG A 1 184 ? -14.305 -7.088 11.963 1.00 75.12 184 ARG A N 1
ATOM 1542 C CA . ARG A 1 184 ? -14.908 -5.838 11.494 1.00 75.12 184 ARG A CA 1
ATOM 1543 C C . ARG A 1 184 ? -15.976 -5.328 12.477 1.00 75.12 184 ARG A C 1
ATOM 1545 O O . ARG A 1 184 ? -16.938 -6.042 12.756 1.00 75.12 184 ARG A O 1
ATOM 1552 N N . SER A 1 185 ? -15.848 -4.079 12.935 1.00 70.25 185 SER A N 1
ATOM 1553 C CA . SER A 1 185 ? -16.831 -3.449 13.831 1.00 70.25 185 SER A CA 1
ATOM 1554 C C . SER A 1 185 ? -18.151 -3.114 13.120 1.00 70.25 185 SER A C 1
ATOM 1556 O O . SER A 1 185 ? -18.189 -2.933 11.901 1.00 70.25 185 SER A O 1
ATOM 1558 N N . GLU A 1 186 ? -19.244 -3.004 13.884 1.00 71.19 186 GLU A N 1
ATOM 1559 C CA . GLU A 1 186 ? -20.546 -2.560 13.355 1.00 71.19 186 GLU A CA 1
ATOM 1560 C C . GLU A 1 186 ? -20.506 -1.102 12.877 1.00 71.19 186 GLU A C 1
ATOM 1562 O O . GLU A 1 186 ? -21.028 -0.803 11.808 1.00 71.19 186 GLU A O 1
ATOM 1567 N N . GLU A 1 187 ? -19.798 -0.218 13.590 1.00 69.19 187 GLU A N 1
ATOM 1568 C CA . GLU A 1 187 ? -19.596 1.183 13.179 1.00 69.19 187 GLU A CA 1
ATOM 1569 C C . GLU A 1 187 ? -18.968 1.280 11.783 1.00 69.19 187 GLU A C 1
ATOM 1571 O O . GLU A 1 187 ? -19.343 2.120 10.969 1.00 69.19 187 GLU A O 1
ATOM 1576 N N . PHE A 1 188 ? -18.050 0.371 11.449 1.00 75.69 188 PHE A N 1
ATOM 1577 C CA . PHE A 1 188 ? -17.449 0.346 10.122 1.00 75.69 188 PHE A CA 1
ATOM 1578 C C . PHE A 1 188 ? -18.441 -0.039 9.018 1.00 75.69 188 PHE A C 1
ATOM 1580 O O . PHE A 1 188 ? -18.299 0.402 7.877 1.00 75.69 188 PHE A O 1
ATOM 1587 N N . LYS A 1 189 ? -19.468 -0.836 9.336 1.00 75.56 189 LYS A N 1
ATOM 1588 C CA . LYS A 1 189 ? -20.539 -1.161 8.384 1.00 75.56 189 LYS A CA 1
ATOM 1589 C C . LYS A 1 189 ? -21.452 0.034 8.110 1.00 75.56 189 LYS A C 1
ATOM 1591 O O . LYS A 1 189 ? -22.104 0.053 7.073 1.00 75.56 189 LYS A O 1
ATOM 1596 N N . GLU A 1 190 ? -21.488 1.043 8.982 1.00 80.00 190 GLU A N 1
ATOM 1597 C CA . GLU A 1 190 ? -22.267 2.257 8.719 1.00 80.00 190 GLU A CA 1
ATOM 1598 C C . GLU A 1 190 ? -21.665 3.079 7.574 1.00 80.00 190 GLU A C 1
ATOM 1600 O O . GLU A 1 190 ? -22.403 3.591 6.727 1.00 80.00 190 GLU A O 1
ATOM 1605 N N . TYR A 1 191 ? -20.330 3.152 7.514 1.00 83.06 191 TYR A N 1
ATOM 1606 C CA . TYR A 1 191 ? -19.591 3.893 6.487 1.00 83.06 191 TYR A CA 1
ATOM 1607 C C . TYR A 1 191 ? -19.386 3.106 5.195 1.00 83.06 191 TYR A C 1
ATOM 1609 O O . TYR A 1 191 ? -19.086 3.708 4.169 1.00 83.06 191 TYR A O 1
ATOM 1617 N N . ILE A 1 192 ? -19.539 1.781 5.226 1.00 87.19 192 ILE A N 1
ATOM 1618 C CA . ILE A 1 192 ? -19.270 0.900 4.091 1.00 87.19 192 ILE A CA 1
ATOM 1619 C C . ILE A 1 192 ? -20.537 0.129 3.711 1.00 87.19 192 ILE A C 1
ATOM 1621 O O . ILE A 1 192 ? -20.941 -0.807 4.403 1.00 87.19 192 ILE A O 1
ATOM 1625 N N . LYS A 1 193 ? -21.138 0.464 2.565 1.00 89.44 193 LYS A N 1
ATOM 1626 C CA . LYS A 1 193 ? -22.242 -0.320 1.992 1.00 89.44 193 LYS A CA 1
ATOM 1627 C C . LYS A 1 193 ? -21.689 -1.561 1.318 1.00 89.44 193 LYS A C 1
ATOM 1629 O O . LYS A 1 193 ? -20.601 -1.526 0.756 1.00 89.44 193 LYS A O 1
ATOM 1634 N N . THR A 1 194 ? -22.447 -2.649 1.370 1.00 88.31 194 THR A N 1
ATOM 1635 C CA . THR A 1 194 ? -22.144 -3.877 0.627 1.00 88.31 194 THR A CA 1
ATOM 1636 C C . THR A 1 194 ? -23.262 -4.127 -0.375 1.00 88.31 194 THR A C 1
ATOM 1638 O O . THR A 1 194 ? -24.434 -4.086 -0.001 1.00 88.31 194 THR A O 1
ATOM 1641 N N . ASP A 1 195 ? -22.910 -4.352 -1.637 1.00 87.06 195 ASP A N 1
ATOM 1642 C CA . ASP A 1 195 ? -23.859 -4.668 -2.699 1.00 87.06 195 ASP A CA 1
ATOM 1643 C C . ASP A 1 195 ? -24.195 -6.172 -2.742 1.00 87.06 195 ASP A C 1
ATOM 1645 O O . ASP A 1 195 ? -23.624 -7.004 -2.032 1.00 87.06 195 ASP A O 1
ATOM 1649 N N . ASN A 1 196 ? -25.117 -6.544 -3.632 1.00 82.69 196 ASN A N 1
ATOM 1650 C CA . ASN A 1 196 ? -25.551 -7.935 -3.808 1.00 82.69 196 ASN A CA 1
ATOM 1651 C C . ASN A 1 196 ? -24.450 -8.868 -4.355 1.00 82.69 196 ASN A C 1
ATOM 1653 O O . ASN A 1 196 ? -24.635 -10.083 -4.376 1.00 82.69 196 ASN A O 1
ATOM 1657 N N . LYS A 1 197 ? -23.328 -8.322 -4.836 1.00 83.38 197 LYS A N 1
ATOM 1658 C CA . LYS A 1 197 ? -22.161 -9.058 -5.344 1.00 83.38 197 LYS A CA 1
ATOM 1659 C C . LYS A 1 197 ? -21.039 -9.134 -4.304 1.00 83.38 197 LYS A C 1
ATOM 1661 O O . LYS A 1 197 ? -19.920 -9.509 -4.654 1.00 83.38 197 LYS A O 1
ATOM 1666 N N . CYS A 1 198 ? -21.325 -8.783 -3.048 1.00 84.44 198 CYS A N 1
ATOM 1667 C CA . CYS A 1 198 ? -20.348 -8.674 -1.967 1.00 84.44 198 CYS A CA 1
ATOM 1668 C C . CYS A 1 198 ? -19.240 -7.646 -2.246 1.00 84.44 198 CYS A C 1
ATOM 1670 O O . CYS A 1 198 ? -18.170 -7.736 -1.649 1.00 84.44 198 CYS A O 1
ATOM 1672 N N . LEU A 1 199 ? -19.457 -6.688 -3.147 1.00 90.56 199 LEU A N 1
ATOM 1673 C CA . LEU A 1 199 ? -18.574 -5.540 -3.325 1.00 90.56 199 LEU A CA 1
ATOM 1674 C C . LEU A 1 199 ? -18.966 -4.451 -2.337 1.00 90.56 199 LEU A C 1
ATOM 1676 O O . LEU A 1 199 ? -20.114 -4.363 -1.911 1.00 90.56 199 LEU A O 1
ATOM 1680 N N . VAL A 1 200 ? -18.000 -3.621 -1.971 1.00 92.69 200 VAL A N 1
ATOM 1681 C CA . VAL A 1 200 ? -18.184 -2.546 -1.009 1.00 92.69 200 VAL A CA 1
ATOM 1682 C C . VAL A 1 200 ? -17.965 -1.172 -1.624 1.00 92.69 200 VAL A C 1
ATOM 1684 O O . VAL A 1 200 ? -17.122 -0.993 -2.503 1.00 92.69 200 VAL A O 1
ATOM 1687 N N . GLU A 1 201 ? -18.705 -0.196 -1.125 1.00 93.56 201 GLU A N 1
ATOM 1688 C CA . GLU A 1 201 ? -18.594 1.211 -1.502 1.00 93.56 201 GLU A CA 1
ATOM 1689 C C . GLU A 1 201 ? -18.780 2.111 -0.278 1.00 93.56 201 GLU A C 1
ATOM 1691 O O . GLU A 1 201 ? -19.322 1.684 0.749 1.00 93.56 201 GLU A O 1
ATOM 1696 N N . LEU A 1 202 ? -18.350 3.367 -0.386 1.00 91.19 202 LEU A N 1
ATOM 1697 C CA . LEU A 1 202 ? -18.557 4.340 0.678 1.00 91.19 202 LEU A CA 1
ATOM 1698 C C . LEU A 1 202 ? -20.030 4.716 0.818 1.00 91.19 202 LEU A C 1
ATOM 1700 O O . LEU A 1 202 ? -20.749 4.983 -0.145 1.00 91.19 202 LEU A O 1
ATOM 1704 N N . ASN A 1 203 ? -20.472 4.811 2.064 1.00 90.25 203 ASN A N 1
ATOM 1705 C CA . ASN A 1 203 ? -21.748 5.388 2.425 1.00 90.25 203 ASN A CA 1
ATOM 1706 C C . ASN A 1 203 ? -21.613 6.901 2.619 1.00 90.25 203 ASN A C 1
ATOM 1708 O O . ASN A 1 203 ? -21.633 7.378 3.750 1.00 90.25 203 ASN A O 1
ATOM 1712 N N . GLU A 1 204 ? -21.530 7.651 1.518 1.00 86.81 204 GLU A N 1
ATOM 1713 C CA . GLU A 1 204 ? -21.380 9.121 1.534 1.00 86.81 204 GLU A CA 1
ATOM 1714 C C . GLU A 1 204 ? -22.407 9.814 2.456 1.00 86.81 204 GLU A C 1
ATOM 1716 O O . GLU A 1 204 ? -22.080 10.745 3.177 1.00 86.81 204 GLU A O 1
ATOM 1721 N N . SER A 1 205 ? -23.644 9.302 2.536 1.00 85.50 205 SER A N 1
ATOM 1722 C CA . SER A 1 205 ? -24.703 9.870 3.395 1.00 85.50 205 SER A CA 1
ATOM 1723 C C . SER A 1 205 ? -24.485 9.713 4.907 1.00 85.50 205 SER A C 1
ATOM 1725 O O . SER A 1 205 ? -25.219 10.300 5.702 1.00 85.50 205 SER A O 1
ATOM 1727 N N . LYS A 1 206 ? -23.532 8.870 5.310 1.00 85.38 206 LYS A N 1
ATOM 1728 C CA . LYS A 1 206 ? -23.162 8.608 6.707 1.00 85.38 206 LYS A CA 1
ATOM 1729 C C . LYS A 1 206 ? -21.759 9.105 7.033 1.00 85.38 206 LYS A C 1
ATOM 1731 O O . LYS A 1 206 ? -21.304 8.921 8.162 1.00 85.38 206 LYS A O 1
ATOM 1736 N N . MET A 1 207 ? -21.077 9.717 6.067 1.00 85.19 207 MET A N 1
ATOM 1737 C CA . MET A 1 207 ? -19.796 10.349 6.330 1.00 85.19 207 MET A CA 1
ATOM 1738 C C . MET A 1 207 ? -20.005 11.577 7.221 1.00 85.19 207 MET A C 1
ATOM 1740 O O . MET A 1 207 ? -21.052 12.223 7.171 1.00 85.19 207 MET A O 1
ATOM 1744 N N . ASN A 1 208 ? -19.055 11.826 8.119 1.00 81.50 208 ASN A N 1
ATOM 1745 C CA . ASN A 1 208 ? -19.098 12.962 9.026 1.00 81.50 208 ASN A CA 1
ATOM 1746 C C . ASN A 1 208 ? -17.737 13.662 9.097 1.00 81.50 208 ASN A C 1
ATOM 1748 O O . ASN A 1 208 ? -16.685 13.015 9.092 1.00 81.50 208 ASN A O 1
ATOM 1752 N N . VAL A 1 209 ? -17.769 14.990 9.219 1.00 73.94 209 VAL A N 1
ATOM 1753 C CA . VAL A 1 209 ? -16.616 15.779 9.662 1.00 73.94 209 VAL A CA 1
ATOM 1754 C C . VAL A 1 209 ? -16.629 15.856 11.181 1.00 73.94 209 VAL A C 1
ATOM 1756 O O . VAL A 1 209 ? -17.626 16.258 11.784 1.00 73.94 209 VAL A O 1
ATOM 1759 N N . GLY A 1 210 ? -15.496 15.562 11.812 1.00 57.72 210 GLY A N 1
ATOM 1760 C CA . GLY A 1 210 ? -15.318 15.888 13.218 1.00 57.72 210 GLY A CA 1
ATOM 1761 C C . GLY A 1 210 ? -13.863 16.097 13.607 1.00 57.72 210 GLY A C 1
ATOM 1762 O O . GLY A 1 210 ? -13.132 15.155 13.818 1.00 57.72 210 GLY A O 1
ATOM 1763 N N . TYR A 1 211 ? -13.464 17.335 13.847 1.00 53.91 211 TYR A N 1
ATOM 1764 C CA . TYR A 1 211 ? -12.655 17.627 15.028 1.00 53.91 211 TYR A CA 1
ATOM 1765 C C . TYR A 1 211 ? -13.371 18.795 15.702 1.00 53.91 211 TYR A C 1
ATOM 1767 O O . TYR A 1 211 ? -13.583 19.826 15.066 1.00 53.91 211 TYR A O 1
ATOM 1775 N N . LYS A 1 212 ? -13.862 18.581 16.927 1.00 50.72 212 LYS A N 1
ATOM 1776 C CA . LYS A 1 212 ? -14.301 19.684 17.789 1.00 50.72 212 LYS A CA 1
ATOM 1777 C C . LYS A 1 212 ? -13.082 20.281 18.467 1.00 50.72 212 LYS A C 1
ATOM 1779 O O . LYS A 1 212 ? -12.246 19.468 18.921 1.00 50.72 212 LYS A O 1
#

Foldseek 3Di:
DDDPQDPVNVVVVVVVVVVVVVLVVCVVPDDPVVNVVVVVVVVVVVVVVVVVVVVVVVVVVVVVVLVVLVCLQCVPPLNVVLLVLLVCVVVDPPRDDDLVNLVSCVSVLVSVLVVLVCCVVVVDPLVVCCVRCLVVLLSQQLAPVNCVRPCVQPVVSVSSVQSVLVNQQVCLVVVHDRPPPVSHDPSNCQQWPADPSRHIDGPPVSHHHDDD

Radius of gyration: 27.5 Å; chains: 1; bounding box: 70×34×78 Å

Organism: NCBI:txid766136

pLDDT: mean 85.57, std 10.03, range [39.81, 97.5]

Sequence (212 aa):
MNMKISRHTVYFIATILVLIAIILLAKIHFDDTISELATILTALFAGVAIFYQLRKDYQLSKAEFIYSLNDTFSNNQEITYIYKKLKEYRDKEGIEFTEDDGRRMGDYVMYFEIMGYLVEEGLITIELADRIFANKFFIFMHNPYVHKYQLKYSEINKPILELYCKWYNYRVKAGLNVLYSNHRSEEFKEYIKTDNKCLVELNESKMNVGYK

Secondary structure (DSSP, 8-state):
------HHHHHHHHHHHHHHHHHHHHHHHS-HHHHHHHHHHHHHHHHHHHHHHHHHHHHHHHHHHHHHHHHHHHH-HHHHHHHHHHHHHHHSTT----HHHHHHHHHHHHHHHHHHHHHHTTSS-HHHHHHHHHHHHHHHHT-HHHIIIIITSTTTTHHHHHHHHHHHHHHHHTTPPPTTGGG--HHHHHHEEE-TTS-EEE-GGG------